Protein AF-A0AAE0WH83-F1 (afdb_monomer)

Radius of gyration: 67.47 Å; Cα contacts (8 Å, |Δi|>4): 87; chains: 1; bounding box: 165×89×142 Å

Mean predicted aligned error: 20.4 Å

Solvent-accessible surface area (backbone atoms only — not comparable to full-atom values): 19013 Å² total; per-residue (Å²): 137,86,89,82,81,85,79,82,77,78,87,77,91,72,91,69,83,78,76,77,73,79,80,70,79,72,78,83,58,81,78,72,79,50,82,60,79,88,73,58,68,68,61,38,68,76,33,58,72,55,37,53,48,52,48,42,43,65,67,67,40,26,44,72,82,67,47,70,48,82,90,43,76,62,56,53,51,52,47,51,52,51,49,50,45,51,50,52,31,54,52,42,48,50,44,54,77,68,45,88,85,58,58,70,76,55,35,54,50,41,52,51,53,30,36,55,66,68,63,74,55,56,81,79,53,46,70,64,49,48,64,60,55,67,55,42,75,82,49,43,64,59,55,47,51,53,50,52,52,51,49,52,51,53,47,52,55,49,27,45,69,75,33,91,82,62,54,64,78,86,54,45,66,58,51,52,52,47,52,50,51,49,52,53,50,52,52,52,50,54,50,52,54,50,50,54,50,52,54,53,51,49,53,50,51,51,51,50,51,51,53,52,51,52,51,51,52,48,48,45,36,54,72,75,25,67,57,42,52,48,54,50,52,52,51,52,49,52,51,52,49,53,52,51,50,51,52,51,50,52,49,49,50,52,51,49,48,55,69,66,58,33,73,65,52,54,48,50,52,51,49,52,50,47,51,52,49,50,53,50,53,48,52,51,47,52,49,50,53,51,50,48,50,50,46,49,59,68,62,44,62,58,58,69,49,48,52,48,52,51,52,51,53,54,51,50,50,52,49,52,53,53,50,52,52,55,60,68,72,69,118

pLDDT: mean 76.88, std 16.79, range [31.25, 98.25]

Structure (mmCIF, N/CA/C/O backbone):
data_AF-A0AAE0WH83-F1
#
_entry.id   AF-A0AAE0WH83-F1
#
loop_
_atom_site.group_PDB
_atom_site.id
_atom_site.type_symbol
_atom_site.label_atom_id
_atom_site.label_alt_id
_atom_site.label_comp_id
_atom_site.label_asym_id
_atom_site.label_entity_id
_atom_site.label_seq_id
_atom_site.pdbx_PDB_ins_code
_atom_site.Cartn_x
_atom_site.Cartn_y
_atom_site.Cartn_z
_atom_site.occupancy
_atom_site.B_iso_or_equiv
_atom_site.auth_seq_id
_atom_site.auth_comp_id
_atom_site.auth_asym_id
_atom_site.auth_atom_id
_atom_site.pdbx_PDB_model_num
ATOM 1 N N . MET A 1 1 ? -27.656 -43.137 34.457 1.00 43.12 1 MET A N 1
ATOM 2 C CA . MET A 1 1 ? -26.860 -44.285 33.958 1.00 43.12 1 MET A CA 1
ATOM 3 C C . MET A 1 1 ? -27.017 -44.262 32.443 1.00 43.12 1 MET A C 1
ATOM 5 O O . MET A 1 1 ? -28.170 -44.238 32.040 1.00 43.12 1 MET A O 1
ATOM 9 N N . PRO A 1 2 ? -25.955 -44.125 31.626 1.00 40.28 2 PRO A N 1
ATOM 10 C CA . PRO A 1 2 ? -24.634 -44.730 31.778 1.00 40.28 2 PRO A CA 1
ATOM 11 C C . PRO A 1 2 ? -23.486 -43.730 31.990 1.00 40.28 2 PRO A C 1
ATOM 13 O O . PRO A 1 2 ? -23.611 -42.527 31.783 1.00 40.28 2 PRO A O 1
ATOM 16 N N . LYS A 1 3 ? -22.379 -44.286 32.482 1.00 43.88 3 LYS A N 1
ATOM 17 C CA . LYS A 1 3 ? -21.112 -43.642 32.826 1.00 43.88 3 LYS A CA 1
ATOM 18 C C . LYS A 1 3 ? -20.230 -43.588 31.575 1.00 43.88 3 LYS A C 1
ATOM 20 O O . LYS A 1 3 ? -20.040 -44.627 30.953 1.00 43.88 3 LYS A O 1
ATOM 25 N N . PHE A 1 4 ? -19.639 -42.435 31.269 1.00 34.09 4 PHE A N 1
ATOM 26 C CA . PHE A 1 4 ? -18.439 -42.373 30.436 1.00 34.09 4 PHE A CA 1
ATOM 27 C C . PHE A 1 4 ? -17.333 -41.635 31.184 1.00 34.09 4 PHE A C 1
ATOM 29 O O . PHE A 1 4 ? -17.503 -40.543 31.724 1.00 34.09 4 PHE A O 1
ATOM 36 N N . THR A 1 5 ? -16.228 -42.350 31.299 1.00 37.19 5 THR A N 1
ATOM 37 C CA . THR A 1 5 ? -15.067 -42.137 32.147 1.00 37.19 5 THR A CA 1
ATOM 38 C C . THR A 1 5 ? -14.158 -41.047 31.585 1.00 37.19 5 THR A C 1
ATOM 40 O O . THR A 1 5 ? -13.737 -41.105 30.431 1.00 37.19 5 THR A O 1
ATOM 43 N N . ARG A 1 6 ? -13.796 -40.074 32.433 1.00 37.41 6 ARG A N 1
ATOM 44 C CA . ARG A 1 6 ? -12.647 -39.184 32.213 1.00 37.41 6 ARG A CA 1
ATOM 45 C C . ARG A 1 6 ? -11.377 -40.033 32.183 1.00 37.41 6 ARG A C 1
ATOM 47 O O . ARG A 1 6 ? -11.030 -40.643 33.193 1.00 37.41 6 ARG A O 1
ATOM 54 N N . LYS A 1 7 ? -10.673 -40.054 31.052 1.00 40.53 7 LYS A N 1
ATOM 55 C CA . LYS A 1 7 ? -9.273 -40.481 31.024 1.00 40.53 7 LYS A CA 1
ATOM 56 C C . LYS A 1 7 ? -8.410 -39.334 31.540 1.00 40.53 7 LYS A C 1
ATOM 58 O O . LYS A 1 7 ? -8.287 -38.301 30.892 1.00 40.53 7 LYS A O 1
ATOM 63 N N . ASN A 1 8 ? -7.844 -39.557 32.720 1.00 38.19 8 ASN A N 1
ATOM 64 C CA . ASN A 1 8 ? -6.636 -38.900 33.188 1.00 38.19 8 ASN A CA 1
ATOM 65 C C . ASN A 1 8 ? -5.481 -39.291 32.260 1.00 38.19 8 ASN A C 1
ATOM 67 O O . ASN A 1 8 ? -5.222 -40.483 32.094 1.00 38.19 8 ASN A O 1
ATOM 71 N N . TYR A 1 9 ? -4.759 -38.308 31.734 1.00 35.62 9 TYR A N 1
ATOM 72 C CA . TYR A 1 9 ? -3.344 -38.475 31.428 1.00 35.62 9 TYR A CA 1
ATOM 73 C C . TYR A 1 9 ? -2.578 -37.472 32.278 1.00 35.62 9 TYR A C 1
ATOM 75 O O . TYR A 1 9 ? -2.817 -36.267 32.223 1.00 35.62 9 TYR A O 1
ATOM 83 N N . LEU A 1 10 ? -1.750 -38.043 33.150 1.00 37.47 10 LEU A N 1
ATOM 84 C CA . LEU A 1 10 ? -0.817 -37.358 34.020 1.00 37.47 10 LEU A CA 1
ATOM 85 C C . LEU A 1 10 ? 0.175 -36.526 33.201 1.00 37.47 10 LEU A C 1
ATOM 87 O O . LEU A 1 10 ? 0.712 -36.989 32.198 1.00 37.47 10 LEU A O 1
ATOM 91 N N . THR A 1 11 ? 0.413 -35.320 33.708 1.00 41.50 11 THR A N 1
ATOM 92 C CA . THR A 1 11 ? 1.737 -34.755 33.996 1.00 41.50 11 THR A CA 1
ATOM 93 C C . THR A 1 11 ? 2.937 -35.545 33.473 1.00 41.50 11 THR A C 1
ATOM 95 O O . THR A 1 11 ? 3.349 -36.546 34.056 1.00 41.50 11 THR A O 1
ATOM 98 N N . GLN A 1 12 ? 3.583 -34.986 32.454 1.00 34.69 12 GLN A N 1
ATOM 99 C CA . GLN A 1 12 ? 5.008 -35.168 32.230 1.00 34.69 12 GLN A CA 1
ATOM 100 C C . GLN A 1 12 ? 5.621 -33.769 32.137 1.00 34.69 12 GLN A C 1
ATOM 102 O O . GLN A 1 12 ? 5.527 -33.099 31.112 1.00 34.69 12 GLN A O 1
ATOM 107 N N . SER A 1 13 ? 6.162 -33.303 33.266 1.00 40.22 13 SER A N 1
ATOM 108 C CA . SER A 1 13 ? 7.068 -32.160 33.309 1.00 40.22 13 SER A CA 1
ATOM 109 C C . SER A 1 13 ? 8.277 -32.503 32.451 1.00 40.22 13 SER A C 1
ATOM 111 O O . SER A 1 13 ? 9.057 -33.387 32.800 1.00 40.22 13 SER A O 1
ATOM 113 N N . ILE A 1 14 ? 8.395 -31.833 31.312 1.00 37.50 14 ILE A N 1
ATOM 114 C CA . ILE A 1 14 ? 9.641 -31.738 30.568 1.00 37.50 14 ILE A CA 1
ATOM 115 C C . ILE A 1 14 ? 10.080 -30.295 30.749 1.00 37.50 14 ILE A C 1
ATOM 117 O O . ILE A 1 14 ? 9.473 -29.378 30.197 1.00 37.50 14 ILE A O 1
ATOM 121 N N . ASP A 1 15 ? 11.105 -30.123 31.581 1.00 41.47 15 ASP A N 1
ATOM 122 C CA . ASP A 1 15 ? 11.924 -28.923 31.631 1.00 41.47 15 ASP A CA 1
ATOM 123 C C . ASP A 1 15 ? 12.512 -28.690 30.236 1.00 41.47 15 ASP A C 1
ATOM 125 O O . ASP A 1 15 ? 13.530 -29.265 29.852 1.00 41.47 15 ASP A O 1
ATOM 129 N N . LEU A 1 16 ? 11.838 -27.858 29.451 1.00 34.25 16 LEU A N 1
ATOM 130 C CA . LEU A 1 16 ? 12.435 -27.166 28.325 1.00 34.25 16 LEU A CA 1
ATOM 131 C C . LEU A 1 16 ? 12.646 -25.737 28.795 1.00 34.25 16 LEU A C 1
ATOM 133 O O . LEU A 1 16 ? 11.729 -24.920 28.803 1.00 34.25 16 LEU A O 1
ATOM 137 N N . HIS A 1 17 ? 13.878 -25.463 29.221 1.00 33.53 17 HIS A N 1
ATOM 138 C CA . HIS A 1 17 ? 14.427 -24.121 29.162 1.00 33.53 17 HIS A CA 1
ATOM 139 C C . HIS A 1 17 ? 14.233 -23.616 27.732 1.00 33.53 17 HIS A C 1
ATOM 141 O O . HIS A 1 17 ? 14.978 -23.964 26.817 1.00 33.53 17 HIS A O 1
ATOM 147 N N . GLU A 1 18 ? 13.179 -22.831 27.555 1.00 35.41 18 GLU A N 1
ATOM 148 C CA . GLU A 1 18 ? 12.907 -22.060 26.361 1.00 35.41 18 GLU A CA 1
ATOM 149 C C . GLU A 1 18 ? 13.989 -20.979 26.289 1.00 35.41 18 GLU A C 1
ATOM 151 O O . GLU A 1 18 ? 13.871 -19.883 26.833 1.00 35.41 18 GLU A O 1
ATOM 156 N N . GLN A 1 19 ? 15.115 -21.339 25.670 1.00 32.00 19 GLN A N 1
ATOM 157 C CA . GLN A 1 19 ? 16.004 -20.379 25.039 1.00 32.00 19 GLN A CA 1
ATOM 158 C C . GLN A 1 19 ? 15.193 -19.690 23.942 1.00 32.00 19 GLN A C 1
ATOM 160 O O . GLN A 1 19 ? 15.224 -20.081 22.776 1.00 32.00 19 GLN A O 1
ATOM 165 N N . THR A 1 20 ? 14.462 -18.646 24.316 1.00 33.38 20 THR A N 1
ATOM 166 C CA . THR A 1 20 ? 14.056 -17.595 23.394 1.00 33.38 20 THR A CA 1
ATOM 167 C C . THR A 1 20 ? 15.334 -16.887 22.955 1.00 33.38 20 THR A C 1
ATOM 169 O O . THR A 1 20 ? 15.749 -15.883 23.528 1.00 33.38 20 THR A O 1
ATOM 172 N N . SER A 1 21 ? 16.019 -17.474 21.972 1.00 33.25 21 SER A N 1
ATOM 173 C CA . SER A 1 21 ? 16.986 -16.752 21.161 1.00 33.25 21 SER A CA 1
ATOM 174 C C . SER A 1 21 ? 16.196 -15.664 20.451 1.00 33.25 21 SER A C 1
ATOM 176 O O . SER A 1 21 ? 15.464 -15.912 19.494 1.00 33.25 21 SER A O 1
ATOM 178 N N . GLU A 1 22 ? 16.285 -14.460 21.004 1.00 31.25 22 GLU A N 1
ATOM 179 C CA . GLU A 1 22 ? 15.917 -13.223 20.345 1.00 31.25 22 GLU A CA 1
ATOM 180 C C . GLU A 1 22 ? 16.702 -13.147 19.031 1.00 31.25 22 GLU A C 1
ATOM 182 O O . GLU A 1 22 ? 17.814 -12.625 18.963 1.00 31.25 22 GLU A O 1
ATOM 187 N N . HIS A 1 23 ? 16.123 -13.670 17.952 1.00 37.91 23 HIS A N 1
ATOM 188 C CA . HIS A 1 23 ? 16.476 -13.252 16.605 1.00 37.91 23 HIS A CA 1
ATOM 189 C C . HIS A 1 23 ? 15.927 -11.840 16.420 1.00 37.91 23 HIS A C 1
ATOM 191 O O . HIS 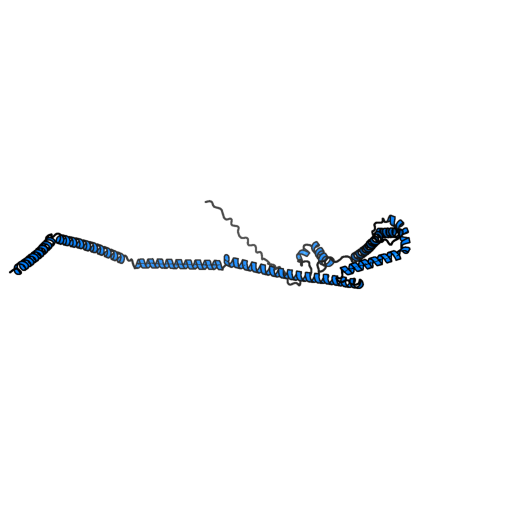A 1 23 ? 14.910 -11.596 15.773 1.00 37.91 23 HIS A O 1
ATOM 197 N N . HIS A 1 24 ? 16.612 -10.901 17.066 1.00 31.84 24 HIS A N 1
ATOM 198 C CA . HIS A 1 24 ? 16.491 -9.485 16.820 1.00 31.84 24 HIS A CA 1
ATOM 199 C C . HIS A 1 24 ? 16.941 -9.288 15.369 1.00 31.84 24 HIS A C 1
ATOM 201 O O . HIS A 1 24 ? 18.134 -9.268 15.063 1.00 31.84 24 HIS A O 1
ATOM 207 N N . CYS A 1 25 ? 15.981 -9.243 14.443 1.00 39.47 25 CYS A N 1
ATOM 208 C CA . CYS A 1 25 ? 16.223 -8.742 13.099 1.00 39.47 25 CYS A CA 1
ATOM 209 C C . CYS A 1 25 ? 16.650 -7.282 13.257 1.00 39.47 25 CYS A C 1
ATOM 211 O O . CYS A 1 25 ? 15.821 -6.387 13.394 1.00 39.47 25 CYS A O 1
ATOM 213 N N . ASP A 1 26 ? 17.959 -7.074 13.344 1.00 35.19 26 ASP A N 1
ATOM 214 C CA . ASP A 1 26 ? 18.595 -5.772 13.420 1.00 35.19 26 ASP A CA 1
ATOM 215 C C . ASP A 1 26 ? 18.446 -5.078 12.059 1.00 35.19 26 ASP A C 1
ATOM 217 O O . ASP A 1 26 ? 19.302 -5.170 11.177 1.00 35.19 26 ASP A O 1
ATOM 221 N N . TRP A 1 27 ? 17.307 -4.408 11.874 1.00 42.28 27 TRP A N 1
ATOM 222 C CA . TRP A 1 27 ? 17.020 -3.544 10.726 1.00 42.28 27 TRP A CA 1
ATOM 223 C C . TRP A 1 27 ? 17.860 -2.251 10.739 1.00 42.28 27 TRP A C 1
ATOM 225 O O . TRP A 1 27 ? 17.729 -1.429 9.837 1.00 42.28 27 TRP A O 1
ATOM 235 N N . SER A 1 28 ? 18.759 -2.066 11.716 1.00 34.62 28 SER A N 1
ATOM 236 C CA . SER A 1 28 ? 19.577 -0.853 11.877 1.00 34.62 28 SER A CA 1
ATOM 237 C C . SER A 1 28 ? 20.822 -0.820 10.988 1.00 34.62 28 SER A C 1
ATOM 239 O O . SER A 1 28 ? 21.624 0.115 11.072 1.00 34.62 28 SER A O 1
ATOM 241 N N . ARG A 1 29 ? 21.038 -1.826 10.132 1.00 37.75 29 ARG A N 1
ATOM 242 C CA . ARG A 1 29 ? 22.164 -1.802 9.194 1.00 37.75 29 ARG A CA 1
ATOM 243 C C . ARG A 1 29 ? 21.824 -0.903 8.006 1.00 37.75 29 ARG A C 1
ATOM 245 O O . ARG A 1 29 ? 20.770 -1.091 7.403 1.00 37.75 29 ARG A O 1
ATOM 252 N N . PRO A 1 30 ? 22.719 0.027 7.614 1.00 35.84 30 PRO A N 1
ATOM 253 C CA . PRO A 1 30 ? 22.507 0.842 6.428 1.00 35.84 30 PRO A CA 1
ATOM 254 C C . PRO A 1 30 ? 22.287 -0.097 5.245 1.00 35.84 30 PRO A C 1
ATOM 256 O O . PRO A 1 30 ? 23.154 -0.922 4.937 1.00 35.84 30 PRO A O 1
ATOM 259 N N . ILE A 1 31 ? 21.109 0.003 4.627 1.00 42.81 31 ILE A N 1
ATOM 260 C CA . ILE A 1 31 ? 20.741 -0.747 3.432 1.00 42.81 31 ILE A CA 1
ATOM 261 C C . ILE A 1 31 ? 21.815 -0.424 2.394 1.00 42.81 31 ILE A C 1
ATOM 263 O O . ILE A 1 31 ? 21.838 0.654 1.801 1.00 42.81 31 ILE A O 1
ATOM 267 N N . LYS A 1 32 ? 22.778 -1.333 2.208 1.00 50.12 32 LYS A N 1
ATOM 268 C CA . LYS A 1 32 ? 23.678 -1.271 1.060 1.00 50.12 32 LYS A CA 1
ATOM 269 C C . LYS A 1 32 ? 22.758 -1.381 -0.143 1.00 50.12 32 LYS A C 1
ATOM 271 O O . LYS A 1 32 ? 22.197 -2.451 -0.342 1.00 50.12 32 LYS A O 1
ATOM 276 N N . ASN A 1 33 ? 22.579 -0.280 -0.874 1.00 47.47 33 ASN A N 1
ATOM 277 C CA . ASN A 1 33 ? 21.739 -0.158 -2.069 1.00 47.47 33 ASN A CA 1
ATOM 278 C C . ASN A 1 33 ? 22.009 -1.298 -3.062 1.00 47.47 33 ASN A C 1
ATOM 280 O O . ASN A 1 33 ? 22.810 -1.182 -3.988 1.00 47.47 33 ASN A O 1
ATOM 284 N N . THR A 1 34 ? 21.341 -2.418 -2.840 1.00 52.34 34 THR A N 1
ATOM 285 C CA . THR A 1 34 ? 21.328 -3.598 -3.682 1.00 52.34 34 THR A CA 1
ATOM 286 C C . THR A 1 34 ? 19.858 -3.921 -3.857 1.00 52.34 34 THR A C 1
ATOM 288 O O . THR A 1 34 ? 19.124 -4.074 -2.890 1.00 52.34 34 THR A O 1
ATOM 291 N N . MET A 1 35 ? 19.410 -3.941 -5.111 1.00 64.44 35 MET A N 1
ATOM 292 C CA . MET A 1 35 ? 18.007 -4.160 -5.491 1.00 64.44 35 MET A CA 1
ATOM 293 C C . MET A 1 35 ? 17.483 -5.552 -5.105 1.00 64.44 35 MET A C 1
ATOM 295 O O . MET A 1 35 ? 16.298 -5.833 -5.260 1.00 64.44 35 MET A O 1
ATOM 299 N N . LEU A 1 36 ? 18.370 -6.432 -4.639 1.00 67.06 36 LEU A N 1
ATOM 300 C CA . LEU A 1 36 ? 18.022 -7.729 -4.094 1.00 67.06 36 LEU A CA 1
ATOM 301 C C . LEU A 1 36 ? 17.918 -7.598 -2.570 1.00 67.06 36 LEU A C 1
ATOM 303 O O . LEU A 1 36 ? 18.854 -7.081 -1.954 1.00 67.06 36 LEU A O 1
ATOM 307 N N . PRO A 1 37 ? 16.806 -8.047 -1.964 1.00 71.38 37 PRO A N 1
ATOM 308 C CA . PRO A 1 37 ? 16.638 -7.979 -0.522 1.00 71.38 37 PRO A CA 1
ATOM 309 C C . PRO A 1 37 ? 17.783 -8.735 0.164 1.00 71.38 37 PRO A C 1
ATOM 311 O O . PRO A 1 37 ? 18.166 -9.808 -0.314 1.00 71.38 37 PRO A O 1
ATOM 314 N N . PRO A 1 38 ? 18.340 -8.204 1.265 1.00 72.50 38 PRO A N 1
ATOM 315 C CA . PRO A 1 38 ? 19.441 -8.847 1.964 1.00 72.50 38 PRO A CA 1
ATOM 316 C C . PRO A 1 38 ? 19.003 -10.233 2.447 1.00 72.50 38 PRO A C 1
ATOM 318 O O . PRO A 1 38 ? 18.146 -10.363 3.319 1.00 72.50 38 PRO A O 1
ATOM 321 N N . VAL A 1 39 ? 19.582 -11.278 1.855 1.00 77.38 39 VAL A N 1
ATOM 322 C CA . VAL A 1 39 ? 19.317 -12.662 2.255 1.00 77.38 39 VAL A CA 1
ATOM 323 C C . VAL A 1 39 ? 20.133 -12.977 3.518 1.00 77.38 39 VAL A C 1
ATOM 325 O O . VAL A 1 39 ? 21.343 -12.730 3.520 1.00 77.38 39 VAL A O 1
ATOM 328 N N . PRO A 1 40 ? 19.515 -13.533 4.578 1.00 79.31 40 PRO A N 1
ATOM 329 C CA . PRO A 1 40 ? 20.221 -13.985 5.774 1.00 79.31 40 PRO A CA 1
ATOM 330 C C . PRO A 1 40 ? 21.365 -14.949 5.441 1.00 79.31 40 PRO A C 1
ATOM 332 O O . PRO A 1 40 ? 21.209 -15.851 4.611 1.00 79.31 40 PRO A O 1
ATOM 335 N N . SER A 1 41 ? 22.505 -14.792 6.120 1.00 74.12 41 SER A N 1
ATOM 336 C CA . SER A 1 41 ? 23.697 -15.632 5.927 1.00 74.12 41 SER A CA 1
ATOM 337 C C . SER A 1 41 ? 23.410 -17.121 6.107 1.00 74.12 41 SER A C 1
ATOM 339 O O . SER A 1 41 ? 24.016 -17.941 5.425 1.00 74.12 41 SER A O 1
ATOM 341 N N . ASP A 1 42 ? 22.438 -17.459 6.950 1.00 79.38 42 ASP A N 1
ATOM 342 C CA . ASP A 1 42 ? 22.061 -18.836 7.268 1.00 79.38 42 ASP A CA 1
ATOM 343 C C . ASP A 1 42 ? 21.435 -19.544 6.055 1.00 79.38 42 ASP A C 1
ATOM 345 O O . ASP A 1 42 ? 21.689 -20.715 5.798 1.00 79.38 42 ASP A O 1
ATOM 349 N N . ILE A 1 43 ? 20.684 -18.819 5.220 1.00 75.12 43 ILE A N 1
ATOM 350 C CA . ILE A 1 43 ? 20.089 -19.374 3.993 1.00 75.12 43 ILE A CA 1
ATOM 351 C C . ILE A 1 43 ? 21.158 -19.554 2.904 1.00 75.12 43 ILE A C 1
ATOM 353 O O . ILE A 1 43 ? 21.101 -20.497 2.111 1.00 75.12 43 ILE A O 1
ATOM 357 N N . LEU A 1 44 ? 22.165 -18.675 2.881 1.00 78.06 44 LEU A N 1
ATOM 358 C CA . LEU A 1 44 ? 23.284 -18.747 1.939 1.00 78.06 44 LEU A CA 1
ATOM 359 C C . LEU A 1 44 ? 24.246 -19.902 2.268 1.00 78.06 44 LEU A C 1
ATOM 361 O O . LEU A 1 44 ? 24.827 -20.477 1.347 1.00 78.06 44 LEU A O 1
ATOM 365 N N . THR A 1 45 ? 24.391 -20.271 3.545 1.00 78.56 45 THR A N 1
ATOM 366 C CA . THR A 1 45 ? 25.183 -21.437 3.974 1.00 78.56 45 THR A CA 1
ATOM 367 C C . THR A 1 45 ? 24.433 -22.753 3.767 1.00 78.56 45 THR A C 1
ATOM 369 O O . THR A 1 45 ? 25.044 -23.733 3.343 1.00 78.56 45 THR A O 1
ATOM 372 N N . LEU A 1 46 ? 23.111 -22.770 3.972 1.00 87.44 46 LEU A N 1
ATOM 373 C CA . LEU A 1 46 ? 22.252 -23.926 3.684 1.00 87.44 46 LEU A CA 1
ATOM 374 C C . LEU A 1 46 ? 22.168 -24.263 2.186 1.00 87.44 46 LEU A C 1
ATOM 376 O O . LEU A 1 46 ? 21.938 -25.420 1.833 1.00 87.44 46 LEU A O 1
ATOM 380 N N . ASN A 1 47 ? 22.350 -23.282 1.295 1.00 85.38 47 ASN A N 1
ATOM 381 C CA . ASN A 1 47 ? 22.207 -23.474 -0.148 1.00 85.38 47 ASN A CA 1
ATOM 382 C C . ASN A 1 47 ? 23.372 -22.840 -0.945 1.00 85.38 47 ASN A C 1
ATOM 384 O O . ASN A 1 47 ? 23.250 -21.738 -1.491 1.00 85.38 47 ASN A O 1
ATOM 388 N N . PRO A 1 48 ? 24.51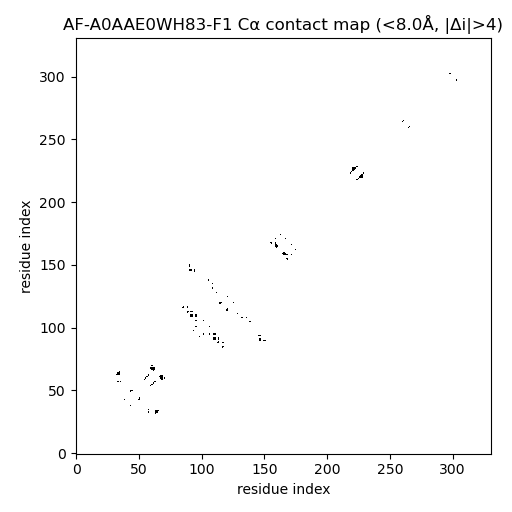5 -23.543 -1.088 1.00 86.06 48 PRO A N 1
ATOM 389 C CA . PRO A 1 48 ? 25.730 -22.970 -1.676 1.00 86.06 48 PRO A CA 1
ATOM 390 C C . PRO A 1 48 ? 25.572 -22.605 -3.159 1.00 86.06 48 PRO A C 1
ATOM 392 O O . PRO A 1 48 ? 26.141 -21.615 -3.615 1.00 86.06 48 PRO A O 1
ATOM 395 N N . LYS A 1 49 ? 24.747 -23.342 -3.919 1.00 85.12 49 LYS A N 1
ATOM 396 C CA . LYS A 1 49 ? 24.435 -23.008 -5.323 1.00 85.12 49 LYS A CA 1
ATOM 397 C C . LYS A 1 49 ? 23.707 -21.667 -5.444 1.00 85.12 49 LYS A C 1
ATOM 399 O O . LYS A 1 49 ? 23.987 -20.894 -6.356 1.00 85.12 49 LYS A O 1
ATOM 404 N N . PHE A 1 50 ? 22.793 -21.391 -4.515 1.00 85.81 50 PHE A N 1
ATOM 405 C CA . PHE A 1 50 ? 22.076 -20.122 -4.464 1.00 85.81 50 PHE A CA 1
ATOM 406 C C . PHE A 1 50 ? 23.004 -18.978 -4.055 1.00 85.81 50 PHE A C 1
ATOM 408 O O . PHE A 1 50 ? 22.910 -17.904 -4.631 1.00 85.81 50 PHE A O 1
ATOM 415 N N . SER A 1 51 ? 23.946 -19.217 -3.139 1.00 82.81 51 SER A N 1
ATOM 416 C CA . SER A 1 51 ? 24.959 -18.225 -2.760 1.00 82.81 51 SER A CA 1
ATOM 417 C C . SER A 1 51 ? 25.808 -17.774 -3.952 1.00 82.81 51 SER A C 1
ATOM 419 O O . SER A 1 51 ? 25.933 -16.575 -4.201 1.00 82.81 51 SER A O 1
ATOM 421 N N . VAL A 1 52 ? 26.303 -18.725 -4.755 1.00 84.75 52 VAL A N 1
ATOM 422 C CA . VAL A 1 52 ? 27.071 -18.421 -5.974 1.00 84.75 52 VAL A CA 1
ATOM 423 C C . VAL A 1 52 ? 26.226 -17.635 -6.978 1.00 84.75 52 VAL A C 1
ATOM 425 O O . VAL A 1 52 ? 26.691 -16.635 -7.517 1.00 84.75 52 VAL A O 1
ATOM 428 N N . LEU A 1 53 ? 24.968 -18.032 -7.193 1.00 83.69 53 LEU A N 1
ATOM 429 C CA . LEU A 1 53 ? 24.056 -17.324 -8.095 1.00 83.69 53 LEU A CA 1
ATOM 430 C C . LEU A 1 53 ? 23.716 -15.914 -7.591 1.00 83.69 53 LEU A C 1
ATOM 432 O O . LEU A 1 53 ? 23.705 -14.967 -8.369 1.00 83.69 53 LEU A O 1
ATOM 436 N N . TYR A 1 54 ? 23.456 -15.757 -6.294 1.00 82.44 54 TYR A N 1
ATOM 437 C CA . TYR A 1 54 ? 23.155 -14.471 -5.672 1.00 82.44 54 TYR A CA 1
ATOM 438 C C . TYR A 1 54 ? 24.354 -13.521 -5.771 1.00 82.44 54 TYR A C 1
ATOM 440 O O . TYR A 1 54 ? 24.185 -12.340 -6.079 1.00 82.44 54 TYR A O 1
ATOM 448 N N . GLN A 1 55 ? 25.574 -14.033 -5.585 1.00 83.56 55 GLN A N 1
ATOM 449 C CA . GLN A 1 55 ? 26.809 -13.277 -5.797 1.00 83.56 55 GLN A CA 1
ATOM 450 C C . GLN A 1 55 ? 27.015 -12.911 -7.273 1.00 83.56 55 GLN A C 1
ATOM 452 O O . GLN A 1 55 ? 27.282 -11.746 -7.562 1.00 83.56 55 GLN A O 1
ATOM 457 N N . ASP A 1 56 ? 26.824 -13.847 -8.207 1.00 81.56 56 ASP A N 1
ATOM 458 C CA . ASP A 1 56 ? 26.970 -13.587 -9.647 1.00 81.56 56 ASP A CA 1
ATOM 459 C C . ASP A 1 56 ? 25.943 -12.560 -10.151 1.00 81.56 56 ASP A C 1
ATOM 461 O O . ASP A 1 56 ? 26.282 -11.613 -10.865 1.00 81.56 56 ASP A O 1
ATOM 465 N N . LEU A 1 57 ? 24.692 -12.668 -9.701 1.00 78.75 57 LEU A N 1
ATOM 466 C CA . LEU A 1 57 ? 23.642 -11.708 -10.029 1.00 78.75 57 LEU A CA 1
ATOM 467 C C . LEU A 1 57 ? 23.937 -10.323 -9.450 1.00 78.75 57 LEU A C 1
ATOM 469 O O . LEU A 1 57 ? 23.831 -9.335 -10.173 1.00 78.75 57 LEU A O 1
ATOM 473 N N . SER A 1 58 ? 24.343 -10.244 -8.181 1.00 76.88 58 SER A N 1
ATOM 474 C CA . SER A 1 58 ? 24.616 -8.967 -7.508 1.00 76.88 58 SER A CA 1
ATOM 475 C C . SER A 1 58 ? 25.901 -8.276 -7.979 1.00 76.88 58 SER A C 1
ATOM 477 O O . SER A 1 58 ? 25.957 -7.047 -7.957 1.00 76.88 58 SER A O 1
ATOM 479 N N . HIS A 1 59 ? 26.921 -9.024 -8.419 1.00 74.75 59 HIS A N 1
ATOM 480 C CA . HIS A 1 59 ? 28.235 -8.465 -8.764 1.00 74.75 59 HIS A CA 1
ATOM 481 C C . HIS A 1 59 ? 28.511 -8.424 -10.270 1.00 74.75 59 HIS A C 1
ATOM 483 O O . HIS A 1 59 ? 29.036 -7.417 -10.751 1.00 74.75 59 HIS A O 1
ATOM 489 N N . ASN A 1 60 ? 28.152 -9.458 -11.033 1.00 73.56 60 ASN A N 1
ATOM 490 C CA . ASN A 1 60 ? 28.522 -9.574 -12.450 1.00 73.56 60 ASN A CA 1
ATOM 491 C C . ASN A 1 60 ? 27.380 -9.234 -13.401 1.00 73.56 60 ASN A C 1
ATOM 493 O O . ASN A 1 60 ? 27.619 -8.624 -14.441 1.00 73.56 60 ASN A O 1
ATOM 497 N N . ARG A 1 61 ? 26.143 -9.617 -13.072 1.00 72.75 61 ARG A N 1
ATOM 498 C CA . ARG A 1 61 ? 25.032 -9.522 -14.029 1.00 72.75 61 ARG A CA 1
ATOM 499 C C . ARG A 1 61 ? 24.177 -8.287 -13.859 1.00 72.75 61 ARG A C 1
ATOM 501 O O . ARG A 1 61 ? 23.710 -7.782 -14.870 1.00 72.75 61 ARG A O 1
ATOM 508 N N . LEU A 1 62 ? 23.983 -7.778 -12.647 1.00 72.88 62 LEU A N 1
ATOM 509 C CA . LEU A 1 62 ? 23.130 -6.619 -12.398 1.00 72.88 62 LEU A CA 1
ATOM 510 C C . LEU A 1 62 ? 23.964 -5.407 -11.984 1.00 72.88 62 LEU A C 1
ATOM 512 O O . LEU A 1 62 ? 24.934 -5.495 -11.233 1.00 72.88 62 LEU A O 1
ATOM 516 N N . GLN A 1 63 ? 23.598 -4.247 -12.507 1.00 67.81 63 GLN A N 1
ATOM 517 C CA . GLN A 1 63 ? 24.029 -2.963 -11.972 1.00 67.81 63 GLN A CA 1
ATOM 518 C C . GLN A 1 63 ? 23.280 -2.690 -10.654 1.00 67.81 63 GLN A C 1
ATOM 520 O O . GLN A 1 63 ? 22.254 -3.314 -10.373 1.00 67.81 63 GLN A O 1
ATOM 525 N N . GLN A 1 64 ? 23.743 -1.715 -9.860 1.00 62.84 64 GLN A N 1
ATOM 526 C CA . GLN A 1 64 ? 23.048 -1.260 -8.634 1.00 62.84 64 GLN A CA 1
ATOM 527 C C . GLN A 1 64 ? 21.586 -0.860 -8.873 1.00 62.84 64 GLN A C 1
ATOM 529 O O . GLN A 1 64 ? 20.797 -0.727 -7.946 1.00 62.84 64 GLN A O 1
ATOM 534 N N . ASP A 1 65 ? 21.236 -0.661 -10.133 1.00 56.50 65 ASP A N 1
ATOM 535 C CA . ASP A 1 65 ? 19.981 -0.140 -10.603 1.00 56.50 65 ASP A CA 1
ATOM 536 C C . ASP A 1 65 ? 19.033 -1.249 -11.136 1.00 56.50 65 ASP A C 1
ATOM 538 O O . ASP A 1 65 ? 17.912 -0.964 -11.566 1.00 56.50 65 ASP A O 1
ATOM 542 N N . GLY A 1 66 ? 19.466 -2.517 -11.084 1.00 58.03 66 GLY A N 1
ATOM 543 C CA . GLY A 1 66 ? 18.701 -3.695 -11.505 1.00 58.03 66 GLY A CA 1
ATOM 544 C C . GLY A 1 66 ? 18.711 -3.959 -13.012 1.00 58.03 66 GLY A C 1
ATOM 545 O O . GLY A 1 66 ? 18.059 -4.895 -13.468 1.00 58.03 66 GLY A O 1
ATOM 546 N N . THR A 1 67 ? 19.438 -3.163 -13.798 1.00 63.03 67 THR A N 1
ATOM 547 C CA . THR A 1 67 ? 19.639 -3.444 -15.223 1.00 63.03 67 THR A CA 1
ATOM 548 C C . THR A 1 67 ? 20.776 -4.433 -15.419 1.00 63.03 67 THR A C 1
ATOM 550 O O . THR A 1 67 ? 21.751 -4.448 -14.661 1.00 63.03 67 THR A O 1
ATOM 553 N N . SER A 1 68 ? 20.663 -5.279 -16.442 1.00 68.69 68 SER A N 1
ATOM 554 C CA . SER A 1 68 ? 21.744 -6.190 -16.795 1.00 68.69 68 SER A CA 1
ATOM 555 C C . SER A 1 68 ? 22.978 -5.390 -17.225 1.00 68.69 68 SER A C 1
ATOM 557 O O . SER A 1 68 ? 22.881 -4.497 -18.070 1.00 68.69 68 SER A O 1
ATOM 559 N N . LYS A 1 69 ? 24.150 -5.688 -16.656 1.00 67.44 69 LYS A N 1
ATOM 560 C CA . LYS A 1 69 ? 25.422 -5.146 -17.146 1.00 67.44 69 LYS A CA 1
ATOM 561 C C . LYS A 1 69 ? 25.594 -5.593 -18.605 1.00 67.44 69 LYS A C 1
ATOM 563 O O . LYS A 1 69 ? 25.472 -6.789 -18.875 1.00 67.44 69 LYS A O 1
ATOM 568 N N . PRO A 1 70 ? 25.830 -4.673 -19.560 1.00 61.84 70 PRO A N 1
ATOM 569 C CA . PRO A 1 70 ? 26.079 -5.066 -20.939 1.00 61.84 70 PRO A CA 1
ATOM 570 C C . PRO A 1 70 ? 27.406 -5.830 -20.995 1.00 61.84 70 PRO A C 1
ATOM 572 O O . PRO A 1 70 ? 28.472 -5.253 -20.801 1.00 61.84 70 PRO A O 1
ATOM 575 N N . ASP A 1 71 ? 27.327 -7.135 -21.246 1.00 60.12 71 ASP A N 1
ATOM 576 C CA . ASP A 1 71 ? 28.445 -8.080 -21.105 1.00 60.12 71 ASP A CA 1
ATOM 577 C C . ASP A 1 71 ? 29.508 -7.968 -22.215 1.00 60.12 71 ASP A C 1
ATOM 579 O O . ASP A 1 71 ? 30.463 -8.727 -22.234 1.00 60.12 71 ASP A O 1
ATOM 583 N N . ASN A 1 72 ? 29.372 -7.061 -23.193 1.00 58.88 72 ASN A N 1
ATOM 584 C CA . ASN A 1 72 ? 30.289 -7.055 -24.334 1.00 58.88 72 ASN A CA 1
ATOM 585 C C . ASN A 1 72 ? 30.347 -5.708 -25.060 1.00 58.88 72 ASN A C 1
ATOM 587 O O . ASN A 1 72 ? 29.478 -5.361 -25.865 1.00 58.88 72 ASN A O 1
ATOM 591 N N . LYS A 1 73 ? 31.447 -4.975 -24.856 1.00 61.31 73 LYS A N 1
ATOM 592 C CA . LYS A 1 73 ? 31.841 -3.861 -25.738 1.00 61.31 73 LYS A CA 1
ATOM 593 C C . LYS A 1 73 ? 31.959 -4.326 -27.199 1.00 61.31 73 LYS A C 1
ATOM 595 O O . LYS A 1 73 ? 31.687 -3.546 -28.110 1.00 61.31 73 LYS A O 1
ATOM 600 N N . ASP A 1 74 ? 32.267 -5.603 -27.413 1.00 66.50 74 ASP A N 1
ATOM 601 C CA . ASP A 1 74 ? 32.378 -6.217 -28.737 1.00 66.50 74 ASP A CA 1
ATOM 602 C C . ASP A 1 74 ? 31.018 -6.440 -29.408 1.00 66.50 74 ASP A C 1
ATOM 604 O O . ASP A 1 74 ? 30.903 -6.268 -30.618 1.00 66.50 74 ASP A O 1
ATOM 608 N N . LEU A 1 75 ? 29.950 -6.679 -28.636 1.00 69.81 75 LEU A N 1
ATOM 609 C CA . LEU A 1 75 ? 28.578 -6.726 -29.156 1.00 69.81 75 LEU A CA 1
ATOM 610 C C . LEU A 1 75 ? 28.112 -5.347 -29.613 1.00 69.81 75 LEU A C 1
ATOM 612 O O . LEU A 1 75 ? 27.441 -5.238 -30.634 1.00 69.81 75 LEU A O 1
ATOM 616 N N . HIS A 1 76 ? 28.470 -4.286 -28.886 1.00 70.75 76 HIS A N 1
ATOM 617 C CA . HIS A 1 76 ? 28.166 -2.924 -29.323 1.00 70.75 76 HIS A CA 1
ATOM 618 C C . HIS A 1 76 ? 28.894 -2.581 -30.621 1.00 70.75 76 HIS A C 1
ATOM 620 O O . HIS A 1 76 ? 28.246 -2.101 -31.546 1.00 70.75 76 HIS A O 1
ATOM 626 N N . LYS A 1 77 ? 30.191 -2.901 -30.728 1.00 78.56 77 LYS A N 1
ATOM 627 C CA . LYS A 1 77 ? 30.955 -2.729 -31.973 1.00 78.56 77 LYS A CA 1
ATOM 628 C C . LYS A 1 77 ? 30.351 -3.537 -33.125 1.00 78.56 77 LYS A C 1
ATOM 630 O O . LYS A 1 77 ? 30.063 -2.968 -34.175 1.00 78.56 77 LYS A O 1
ATOM 635 N N . ALA A 1 78 ? 30.069 -4.823 -32.914 1.00 79.00 78 ALA A N 1
ATOM 636 C CA . ALA A 1 78 ? 29.457 -5.689 -33.921 1.00 79.00 78 ALA A CA 1
ATOM 637 C C . ALA A 1 78 ? 28.075 -5.181 -34.361 1.00 79.00 78 ALA A C 1
ATOM 639 O O . ALA A 1 78 ? 27.781 -5.149 -35.552 1.00 79.00 78 ALA A O 1
ATOM 640 N N . ARG A 1 79 ? 27.249 -4.703 -33.420 1.00 79.94 79 ARG A N 1
ATOM 641 C CA . ARG A 1 79 ? 25.959 -4.067 -33.725 1.00 79.94 79 ARG A CA 1
ATOM 642 C C . ARG A 1 79 ? 26.142 -2.785 -34.522 1.00 79.94 79 ARG A C 1
ATOM 644 O O . ARG A 1 79 ? 25.446 -2.606 -35.511 1.00 79.94 79 ARG A O 1
ATOM 651 N N . THR A 1 80 ? 27.070 -1.906 -34.139 1.00 82.25 80 THR A N 1
ATOM 652 C CA . THR A 1 80 ? 27.318 -0.670 -34.898 1.00 82.25 80 THR A CA 1
ATOM 653 C C . THR A 1 80 ? 27.797 -0.960 -36.314 1.00 82.25 80 THR A C 1
ATOM 655 O O . THR A 1 80 ? 27.331 -0.312 -37.242 1.00 82.25 80 THR A O 1
ATOM 658 N N . GLU A 1 81 ? 28.655 -1.963 -36.504 1.00 80.94 81 GLU A N 1
ATOM 659 C CA . GLU A 1 81 ? 29.106 -2.378 -37.833 1.00 80.94 81 GLU A CA 1
ATOM 660 C C . GLU A 1 81 ? 27.970 -2.999 -38.655 1.00 80.94 81 GLU A C 1
ATOM 662 O O . GLU A 1 81 ? 27.803 -2.656 -39.824 1.00 80.94 81 GLU A O 1
ATOM 667 N N . ALA A 1 82 ? 27.123 -3.831 -38.044 1.00 83.12 82 ALA A N 1
ATOM 668 C CA . ALA A 1 82 ? 25.933 -4.369 -38.700 1.00 83.12 82 ALA A CA 1
ATOM 669 C C . ALA A 1 82 ? 24.961 -3.253 -39.120 1.00 83.12 82 ALA A C 1
ATOM 671 O O . ALA A 1 82 ? 24.502 -3.236 -40.259 1.00 83.12 82 ALA A O 1
ATOM 672 N N . TYR A 1 83 ? 24.703 -2.274 -38.246 1.00 83.25 83 TYR A N 1
ATOM 673 C CA . TYR A 1 83 ? 23.845 -1.134 -38.569 1.00 83.25 83 TYR A CA 1
ATOM 674 C C . TYR A 1 83 ? 24.436 -0.243 -39.662 1.00 83.25 83 TYR A C 1
ATOM 676 O O . TYR A 1 83 ? 23.685 0.220 -40.517 1.00 83.25 83 TYR A O 1
ATOM 684 N N . LYS A 1 84 ? 25.756 -0.016 -39.677 1.00 82.94 84 LYS A N 1
ATOM 685 C CA . LYS A 1 84 ? 26.423 0.727 -40.759 1.00 82.94 84 LYS A CA 1
ATOM 686 C C . LYS A 1 84 ? 26.223 0.032 -42.104 1.00 82.94 84 LYS A C 1
ATOM 688 O O . LYS A 1 84 ? 25.758 0.674 -43.042 1.00 82.94 84 LYS A O 1
ATOM 693 N N . ARG A 1 85 ? 26.510 -1.273 -42.180 1.00 81.56 85 ARG A N 1
ATOM 694 C CA . ARG A 1 85 ? 26.331 -2.072 -43.408 1.00 81.56 85 ARG A CA 1
ATOM 695 C C . ARG A 1 85 ? 24.886 -2.051 -43.881 1.00 81.56 85 ARG A C 1
ATOM 697 O O . ARG A 1 85 ? 24.624 -1.764 -45.041 1.00 81.56 85 ARG A O 1
ATOM 704 N N . GLU A 1 86 ? 23.953 -2.267 -42.964 1.00 84.06 86 GLU A N 1
ATOM 705 C CA . GLU A 1 86 ? 22.522 -2.278 -43.255 1.00 84.06 86 GLU A CA 1
ATOM 706 C C . GLU A 1 86 ? 22.001 -0.907 -43.717 1.00 84.06 86 GLU A C 1
ATOM 708 O O . GLU A 1 86 ? 21.153 -0.815 -44.603 1.00 84.06 86 GLU A O 1
ATOM 713 N N . THR A 1 87 ? 22.527 0.174 -43.141 1.00 84.06 87 THR A N 1
ATOM 714 C CA . THR A 1 87 ? 22.178 1.542 -43.537 1.00 84.06 87 THR A CA 1
ATOM 715 C C . THR A 1 87 ? 22.680 1.837 -44.945 1.00 84.06 87 THR A C 1
ATOM 717 O O . THR A 1 87 ? 21.911 2.329 -45.768 1.00 84.06 87 THR A O 1
ATOM 720 N N . VAL A 1 88 ? 23.933 1.490 -45.254 1.00 83.12 88 VAL A N 1
ATOM 721 C CA . VAL A 1 88 ? 24.489 1.628 -46.608 1.00 83.12 88 VAL A CA 1
ATOM 722 C C . VAL A 1 88 ? 23.688 0.792 -47.604 1.00 83.12 88 VAL A C 1
ATOM 724 O O . VAL A 1 88 ? 23.288 1.312 -48.640 1.00 83.12 88 VAL A O 1
ATOM 727 N N . ARG A 1 89 ? 23.359 -0.457 -47.257 1.00 83.94 89 ARG A N 1
ATOM 728 C CA . ARG A 1 89 ? 22.547 -1.358 -48.083 1.00 83.94 89 ARG A CA 1
ATOM 729 C C . ARG A 1 89 ? 21.175 -0.767 -48.413 1.00 83.94 89 ARG A C 1
ATOM 731 O O . ARG A 1 89 ? 20.809 -0.723 -49.581 1.00 83.94 89 ARG A O 1
ATOM 738 N N . ARG A 1 90 ? 20.425 -0.287 -47.413 1.00 82.88 90 ARG A N 1
ATOM 739 C CA . ARG A 1 90 ? 19.098 0.319 -47.634 1.00 82.88 90 ARG A CA 1
ATOM 740 C C . ARG A 1 90 ? 19.165 1.570 -48.506 1.00 82.88 90 ARG A C 1
ATOM 742 O O . ARG A 1 90 ? 18.351 1.714 -49.407 1.00 82.88 90 ARG A O 1
ATOM 749 N N . ASN A 1 91 ? 20.140 2.445 -48.265 1.00 81.06 91 ASN A N 1
ATOM 750 C CA . ASN A 1 91 ? 20.295 3.668 -49.056 1.00 81.06 91 ASN A CA 1
ATOM 751 C C . ASN A 1 91 ? 20.703 3.349 -50.505 1.00 81.06 91 ASN A C 1
ATOM 753 O O . ASN A 1 91 ? 20.119 3.898 -51.432 1.00 81.06 91 ASN A O 1
ATOM 757 N N . LEU A 1 92 ? 21.609 2.386 -50.712 1.00 80.19 92 LEU A N 1
ATOM 758 C CA . LEU A 1 92 ? 21.953 1.878 -52.044 1.00 80.19 92 LEU A CA 1
ATOM 759 C C . LEU A 1 92 ? 20.739 1.289 -52.769 1.00 80.19 92 LEU A C 1
ATOM 761 O O . LEU A 1 92 ? 20.508 1.628 -53.923 1.00 80.19 92 LEU A O 1
ATOM 765 N N . GLN A 1 93 ? 19.935 0.460 -52.097 1.00 80.75 93 GLN A N 1
ATOM 766 C CA . GLN A 1 93 ? 18.702 -0.077 -52.679 1.00 80.75 93 GLN A CA 1
ATOM 767 C C . GLN A 1 93 ? 17.731 1.046 -53.056 1.00 80.75 93 GLN A C 1
ATOM 769 O O . GLN A 1 93 ? 17.218 1.060 -54.170 1.00 80.75 93 GLN A O 1
ATOM 774 N N . ASP A 1 94 ? 17.525 2.029 -52.180 1.00 80.06 94 ASP A N 1
ATOM 775 C CA . ASP A 1 94 ? 16.659 3.170 -52.478 1.00 80.06 94 ASP A CA 1
ATOM 776 C C . ASP A 1 94 ? 17.164 3.996 -53.676 1.00 80.06 94 ASP A C 1
ATOM 778 O O . ASP A 1 94 ? 16.349 4.429 -54.488 1.00 80.06 94 ASP A O 1
ATOM 782 N N . ILE A 1 95 ? 18.481 4.178 -53.838 1.00 77.25 95 ILE A N 1
ATOM 783 C CA . ILE A 1 95 ? 19.066 4.852 -55.013 1.00 77.25 95 ILE A CA 1
ATOM 784 C C . ILE A 1 95 ? 18.848 4.031 -56.284 1.00 77.25 95 ILE A C 1
ATOM 786 O O . ILE A 1 95 ? 18.456 4.592 -57.303 1.00 77.25 95 ILE A O 1
ATOM 790 N N . VAL A 1 96 ? 19.076 2.717 -56.230 1.00 76.50 96 VAL A N 1
ATOM 791 C CA . VAL A 1 96 ? 18.942 1.819 -57.387 1.00 76.50 96 VAL A CA 1
ATOM 792 C C . VAL A 1 96 ? 17.483 1.720 -57.850 1.00 76.50 96 VAL A C 1
ATOM 794 O O . VAL A 1 96 ? 17.230 1.724 -59.052 1.00 76.50 96 VAL A O 1
ATOM 797 N N . TYR A 1 97 ? 16.518 1.695 -56.921 1.00 74.88 97 TYR A N 1
ATOM 798 C CA . TYR A 1 97 ? 15.090 1.576 -57.244 1.00 74.88 97 TYR A CA 1
ATOM 799 C C . TYR A 1 97 ? 14.381 2.912 -57.520 1.00 74.88 97 TYR A C 1
ATOM 801 O O . TYR A 1 97 ? 13.382 2.918 -58.236 1.00 74.88 97 TYR A O 1
ATOM 809 N N . ARG A 1 98 ? 14.835 4.039 -56.947 1.00 70.25 98 ARG A N 1
ATOM 810 C CA . ARG A 1 98 ? 14.166 5.355 -57.087 1.00 70.25 98 ARG A CA 1
ATOM 811 C C . ARG A 1 98 ? 14.943 6.372 -57.925 1.00 70.25 98 ARG A C 1
ATOM 813 O O . ARG A 1 98 ? 14.392 7.417 -58.263 1.00 70.25 98 ARG A O 1
ATOM 820 N N . GLY A 1 99 ? 16.218 6.123 -58.213 1.00 64.25 99 GLY A N 1
ATOM 821 C CA . GLY A 1 99 ? 17.078 7.051 -58.938 1.00 64.25 99 GLY A CA 1
ATOM 822 C C . GLY A 1 99 ? 16.938 6.912 -60.452 1.00 64.25 99 GLY A C 1
ATOM 823 O O . GLY A 1 99 ? 17.514 6.008 -61.050 1.00 64.25 99 GLY A O 1
ATOM 824 N N . GLU A 1 100 ? 16.267 7.866 -61.102 1.00 58.47 100 GLU A N 1
ATOM 825 C CA . GLU A 1 100 ? 16.246 7.970 -62.576 1.00 58.47 100 GLU A CA 1
ATOM 826 C C . GLU A 1 100 ? 17.605 8.379 -63.186 1.00 58.47 100 GLU A C 1
ATOM 828 O O . GLU A 1 100 ? 17.768 8.378 -64.401 1.00 58.47 100 GLU A O 1
ATOM 833 N N . ALA A 1 101 ? 18.598 8.718 -62.357 1.00 59.12 101 ALA A N 1
ATOM 834 C CA . ALA A 1 101 ? 19.851 9.344 -62.781 1.00 59.12 101 ALA A CA 1
ATOM 835 C C . ALA A 1 101 ? 21.037 8.381 -62.994 1.00 59.12 101 ALA A C 1
ATOM 837 O O . ALA A 1 101 ? 22.120 8.854 -63.336 1.00 59.12 101 ALA A O 1
ATOM 838 N N . LEU A 1 102 ? 20.881 7.068 -62.774 1.00 65.88 102 LEU A N 1
ATOM 839 C CA . LEU A 1 102 ? 21.971 6.104 -62.986 1.00 65.88 102 LEU A CA 1
ATOM 840 C C . LEU A 1 102 ? 21.822 5.376 -64.335 1.00 65.88 102 LEU A C 1
ATOM 842 O O . LEU A 1 102 ? 20.737 4.871 -64.625 1.00 65.88 102 LEU A O 1
ATOM 846 N N . PRO A 1 103 ? 22.901 5.270 -65.132 1.00 74.12 103 PRO A N 1
ATOM 847 C CA . PRO A 1 103 ? 23.018 4.303 -66.222 1.00 74.12 103 PRO A CA 1
ATOM 848 C C . PRO A 1 103 ? 22.676 2.876 -65.766 1.00 74.12 103 PRO A C 1
ATOM 850 O O . PRO A 1 103 ? 22.992 2.500 -64.636 1.00 74.12 103 PRO A O 1
ATOM 853 N N . ASP A 1 104 ? 22.073 2.077 -66.651 1.00 68.81 104 ASP A N 1
ATOM 854 C CA . ASP A 1 104 ? 21.644 0.697 -66.360 1.00 68.81 104 ASP A CA 1
ATOM 855 C C . ASP A 1 104 ? 22.778 -0.179 -65.805 1.00 68.81 104 ASP A C 1
ATOM 857 O O . ASP A 1 104 ? 22.595 -0.890 -64.821 1.00 68.81 104 ASP A O 1
ATOM 861 N N . GLU A 1 105 ? 23.990 -0.013 -66.331 1.00 67.81 105 GLU A N 1
ATOM 862 C CA . GLU A 1 105 ? 25.196 -0.725 -65.887 1.00 67.81 105 GLU A CA 1
ATOM 863 C C . GLU A 1 105 ? 25.569 -0.428 -64.417 1.00 67.81 105 GLU A C 1
ATOM 865 O O . GLU A 1 105 ? 26.106 -1.284 -63.713 1.00 67.81 105 GLU A O 1
ATOM 870 N N . LEU A 1 106 ? 25.245 0.769 -63.910 1.00 69.00 106 LEU A N 1
ATOM 871 C CA . LEU A 1 106 ? 25.481 1.152 -62.512 1.00 69.00 106 LEU A CA 1
ATOM 872 C C . LEU A 1 106 ? 24.346 0.729 -61.580 1.00 69.00 106 LEU A C 1
ATOM 874 O O . LEU A 1 106 ? 24.580 0.550 -60.381 1.00 69.00 106 LEU A O 1
ATOM 878 N N . ARG A 1 107 ? 23.132 0.539 -62.112 1.00 73.12 107 ARG A N 1
ATOM 879 C CA . ARG A 1 107 ? 22.012 -0.042 -61.358 1.00 73.12 107 ARG A CA 1
ATOM 880 C C . ARG A 1 107 ? 22.285 -1.505 -61.027 1.00 73.12 107 ARG A C 1
ATOM 882 O O . ARG A 1 107 ? 22.133 -1.890 -59.868 1.00 73.12 107 ARG A O 1
ATOM 889 N N . ASP A 1 108 ? 22.765 -2.271 -62.002 1.00 76.19 108 ASP A N 1
ATOM 890 C CA . ASP A 1 108 ? 23.093 -3.688 -61.824 1.00 76.19 108 ASP A CA 1
ATOM 891 C C . ASP A 1 108 ? 24.263 -3.875 -60.846 1.00 76.19 108 ASP A C 1
ATOM 893 O O . ASP A 1 108 ? 24.186 -4.688 -59.920 1.00 76.19 108 ASP A O 1
ATOM 897 N N . LEU A 1 109 ? 25.307 -3.044 -60.962 1.00 75.94 109 LEU A N 1
ATOM 898 C CA . LEU A 1 109 ? 26.430 -3.039 -60.021 1.00 75.94 109 LEU A CA 1
ATOM 899 C C . LEU A 1 109 ? 25.991 -2.628 -58.602 1.00 75.94 109 LEU A C 1
ATOM 901 O O . LEU A 1 109 ? 26.409 -3.240 -57.619 1.00 75.94 109 LEU A O 1
ATOM 905 N N . GLY A 1 110 ? 25.114 -1.628 -58.468 1.00 74.12 110 GLY A N 1
ATOM 906 C CA . GLY A 1 110 ? 24.557 -1.201 -57.180 1.00 74.12 110 GLY A CA 1
ATOM 907 C C . GLY A 1 110 ? 23.691 -2.272 -56.507 1.00 74.12 110 GLY A C 1
ATOM 908 O O . GLY A 1 110 ? 23.776 -2.456 -55.288 1.00 74.12 110 GLY A O 1
ATOM 909 N N . LEU A 1 111 ? 22.904 -3.017 -57.289 1.00 76.94 111 LEU A N 1
ATOM 910 C CA . LEU A 1 111 ? 22.108 -4.149 -56.812 1.00 76.94 111 LEU A CA 1
ATOM 911 C C . LEU A 1 111 ? 23.010 -5.295 -56.329 1.00 76.94 111 LEU A C 1
ATOM 913 O O . LEU A 1 111 ? 22.777 -5.853 -55.256 1.00 76.94 111 LEU A O 1
ATOM 917 N N . LEU A 1 112 ? 24.082 -5.583 -57.071 1.00 78.56 112 LEU A N 1
ATOM 918 C CA . LEU A 1 112 ? 25.079 -6.591 -56.711 1.00 78.56 112 LEU A CA 1
ATOM 919 C C . LEU A 1 112 ? 25.833 -6.225 -55.419 1.00 78.56 112 LEU A C 1
ATOM 921 O O . LEU A 1 112 ? 26.032 -7.068 -54.542 1.00 78.56 112 LEU A O 1
ATOM 925 N N . ILE A 1 113 ? 26.192 -4.950 -55.237 1.00 76.06 113 ILE A N 1
ATOM 926 C CA . ILE A 1 113 ? 26.808 -4.450 -53.995 1.00 76.06 113 ILE A CA 1
ATOM 927 C C . ILE A 1 113 ? 25.823 -4.544 -52.817 1.00 76.06 113 ILE A C 1
ATOM 929 O O . ILE A 1 113 ? 26.200 -4.934 -51.712 1.00 76.06 113 ILE A O 1
ATOM 933 N N . ALA A 1 114 ? 24.545 -4.227 -53.026 1.00 78.31 114 ALA A N 1
ATOM 934 C CA . ALA A 1 114 ? 23.534 -4.368 -51.981 1.00 78.31 114 ALA A CA 1
ATOM 935 C C . ALA A 1 114 ? 23.307 -5.840 -51.578 1.00 78.31 114 ALA A C 1
ATOM 937 O O . ALA A 1 114 ? 23.163 -6.124 -50.387 1.00 78.31 114 ALA A O 1
ATOM 938 N N . ALA A 1 115 ? 23.323 -6.764 -52.543 1.00 78.06 115 ALA A N 1
ATOM 939 C CA . ALA A 1 115 ? 23.193 -8.204 -52.311 1.00 78.06 115 ALA A CA 1
ATOM 940 C C . ALA A 1 115 ? 24.416 -8.791 -51.578 1.00 78.06 115 ALA A C 1
ATOM 942 O O . ALA A 1 115 ? 24.266 -9.561 -50.627 1.00 78.06 115 ALA A O 1
ATOM 943 N N . THR A 1 116 ? 25.634 -8.370 -51.943 1.00 78.69 116 THR A N 1
ATOM 944 C CA . THR A 1 116 ? 26.871 -8.788 -51.249 1.00 78.69 116 THR A CA 1
ATOM 945 C C . THR A 1 116 ? 26.945 -8.244 -49.820 1.00 78.69 116 THR A C 1
ATOM 947 O O . THR A 1 116 ? 27.291 -8.984 -48.901 1.00 78.69 116 THR A O 1
ATOM 950 N N . LEU A 1 117 ? 26.545 -6.988 -49.587 1.00 75.81 117 LEU A N 1
ATOM 951 C CA . LEU A 1 117 ? 26.454 -6.403 -48.241 1.00 75.81 117 LEU A CA 1
ATOM 952 C C . LEU A 1 117 ? 25.376 -7.061 -47.364 1.00 75.81 117 LEU A C 1
ATOM 954 O O . LEU A 1 117 ? 25.513 -7.065 -46.139 1.00 75.81 117 LEU A O 1
ATOM 958 N N . GLY A 1 118 ? 24.317 -7.600 -47.976 1.00 74.62 118 GLY A N 1
ATOM 959 C CA . GLY A 1 118 ? 23.263 -8.365 -47.303 1.00 74.62 118 GLY A CA 1
ATOM 960 C C . GLY A 1 118 ? 23.643 -9.814 -46.981 1.00 74.62 118 GLY A C 1
ATOM 961 O O . GLY A 1 118 ? 22.945 -10.456 -46.200 1.00 74.62 118 GLY A O 1
ATOM 962 N N . GLY A 1 119 ? 24.748 -10.322 -47.539 1.00 73.12 119 GLY A N 1
ATOM 963 C CA . GLY A 1 119 ? 25.122 -11.735 -47.430 1.00 73.12 119 GLY A CA 1
ATOM 964 C C . GLY A 1 119 ? 24.208 -12.667 -48.233 1.00 73.12 119 GLY A C 1
ATOM 965 O O . GLY A 1 119 ? 24.118 -13.848 -47.916 1.00 73.12 119 GLY A O 1
ATOM 966 N N . GLU A 1 120 ? 23.516 -12.137 -49.245 1.00 72.94 120 GLU A N 1
ATOM 967 C CA . GLU A 1 120 ? 22.599 -12.890 -50.117 1.00 72.94 120 GLU A CA 1
ATOM 968 C C . GLU A 1 120 ? 23.342 -13.638 -51.239 1.00 72.94 120 GLU A C 1
ATOM 970 O O . GLU A 1 120 ? 22.750 -14.449 -51.946 1.00 72.94 120 GLU A O 1
ATOM 975 N N . VAL A 1 121 ? 24.647 -13.390 -51.385 1.00 71.81 121 VAL A N 1
ATOM 976 C CA . VAL A 1 121 ? 25.534 -14.063 -52.342 1.00 71.81 121 VAL A CA 1
ATOM 977 C C . VAL A 1 121 ? 26.236 -15.229 -51.645 1.00 71.81 121 VAL A C 1
ATOM 979 O O . VAL A 1 121 ? 26.852 -15.049 -50.591 1.00 71.81 121 VAL A O 1
ATOM 982 N N . ALA A 1 122 ? 26.143 -16.426 -52.228 1.00 74.75 122 ALA A N 1
ATOM 983 C CA . ALA A 1 122 ? 26.824 -17.612 -51.721 1.00 74.75 122 ALA A CA 1
ATOM 984 C C . ALA A 1 122 ? 28.356 -17.432 -51.778 1.00 74.75 122 ALA A C 1
ATOM 986 O O . ALA A 1 122 ? 28.863 -16.777 -52.690 1.00 74.75 122 ALA A O 1
ATOM 987 N N . PRO A 1 123 ? 29.121 -18.015 -50.836 1.00 63.56 123 PRO A N 1
ATOM 988 C CA . PRO A 1 123 ? 30.570 -17.822 -50.772 1.00 63.56 123 PRO A CA 1
ATOM 989 C C . PRO A 1 123 ? 31.315 -18.317 -52.024 1.00 63.56 123 PRO A C 1
ATOM 991 O O . PRO A 1 123 ? 32.381 -17.792 -52.330 1.00 63.56 123 PRO A O 1
ATOM 994 N N . ASP A 1 124 ? 30.739 -19.266 -52.767 1.00 72.12 124 ASP A N 1
ATOM 995 C CA . ASP A 1 124 ? 31.306 -19.800 -54.013 1.00 72.12 124 ASP A CA 1
ATOM 996 C C . ASP A 1 124 ? 31.167 -18.809 -55.190 1.00 72.12 124 ASP A C 1
ATOM 998 O O . ASP A 1 124 ? 32.068 -18.684 -56.026 1.00 72.12 124 ASP A O 1
ATOM 1002 N N . ASP A 1 125 ? 30.088 -18.019 -55.198 1.00 71.25 125 ASP A N 1
ATOM 1003 C CA . ASP A 1 125 ? 29.785 -17.019 -56.230 1.00 71.25 125 ASP A CA 1
ATOM 1004 C C . ASP A 1 125 ? 30.552 -15.701 -56.023 1.00 71.25 125 ASP A C 1
ATOM 1006 O O . ASP A 1 125 ? 30.629 -14.868 -56.929 1.00 71.25 125 ASP A O 1
ATOM 1010 N N . LEU A 1 126 ? 31.185 -15.514 -54.856 1.00 67.62 126 LEU A N 1
ATOM 1011 C CA . LEU A 1 126 ? 32.009 -14.335 -54.565 1.00 67.62 126 LEU A CA 1
ATOM 1012 C C . LEU A 1 126 ? 33.160 -14.172 -55.563 1.00 67.62 126 LEU A C 1
ATOM 1014 O O . LEU A 1 126 ? 33.492 -13.044 -55.909 1.00 67.62 126 LEU A O 1
ATOM 1018 N N . SER A 1 127 ? 33.719 -15.276 -56.067 1.00 69.69 127 SER A N 1
ATOM 1019 C CA . SER A 1 127 ? 34.817 -15.264 -57.047 1.00 69.69 127 SER A CA 1
ATOM 1020 C C . SER A 1 127 ? 34.413 -14.689 -58.414 1.00 69.69 127 SER A C 1
ATOM 1022 O O . SER A 1 127 ? 35.223 -14.065 -59.097 1.00 69.69 127 SER A O 1
ATOM 1024 N N . ILE A 1 128 ? 33.145 -14.856 -58.801 1.00 71.19 128 ILE A N 1
ATOM 1025 C CA . ILE A 1 128 ? 32.571 -14.321 -60.045 1.00 71.19 128 ILE A CA 1
ATOM 1026 C C . ILE A 1 128 ? 32.234 -12.839 -59.856 1.00 71.19 128 ILE A C 1
ATOM 1028 O O . ILE A 1 128 ? 32.490 -12.005 -60.725 1.00 71.19 128 ILE A O 1
ATOM 1032 N N . VAL A 1 129 ? 31.706 -12.506 -58.679 1.00 71.81 129 VAL A N 1
ATOM 1033 C CA . VAL A 1 129 ? 31.326 -11.148 -58.286 1.00 71.81 129 VAL A CA 1
ATOM 1034 C C . VAL A 1 129 ? 32.552 -10.250 -58.080 1.00 71.81 129 VAL A C 1
ATOM 1036 O O . VAL A 1 129 ? 32.497 -9.065 -58.400 1.00 71.81 129 VAL A O 1
ATOM 1039 N N . GLU A 1 130 ? 33.690 -10.800 -57.652 1.00 73.69 130 GLU A N 1
ATOM 1040 C CA . GLU A 1 130 ? 34.962 -10.084 -57.484 1.00 73.69 130 GLU A CA 1
ATOM 1041 C C . GLU A 1 130 ? 35.462 -9.437 -58.792 1.00 73.69 130 GLU A C 1
ATOM 1043 O O . GLU A 1 130 ? 36.011 -8.334 -58.765 1.00 73.69 130 GLU A O 1
ATOM 1048 N N . GLY A 1 131 ? 35.188 -10.057 -59.948 1.00 72.56 131 GLY A N 1
ATOM 1049 C CA . GLY A 1 131 ? 35.523 -9.509 -61.269 1.00 72.56 131 GLY A CA 1
ATOM 1050 C C . GLY A 1 131 ? 34.720 -8.257 -61.648 1.00 72.56 131 GLY A C 1
ATOM 1051 O O . GLY A 1 131 ? 35.269 -7.324 -62.234 1.00 72.56 131 GLY A O 1
ATOM 1052 N N . GLU A 1 132 ? 33.444 -8.195 -61.264 1.00 68.81 132 GLU A N 1
ATOM 1053 C CA . GLU A 1 132 ? 32.596 -7.008 -61.453 1.00 68.81 132 GLU A CA 1
ATOM 1054 C C . GLU A 1 132 ? 32.856 -5.952 -60.363 1.00 68.81 132 GLU A C 1
ATOM 1056 O O . GLU A 1 132 ? 32.891 -4.751 -60.641 1.00 68.81 132 GLU A O 1
ATOM 1061 N N . LEU A 1 133 ? 33.177 -6.378 -59.134 1.00 69.81 133 LEU A N 1
ATOM 1062 C CA . LEU A 1 133 ? 33.647 -5.490 -58.063 1.00 69.81 133 LEU A CA 1
ATOM 1063 C C . LEU A 1 133 ? 34.998 -4.834 -58.387 1.00 69.81 133 LEU A C 1
ATOM 1065 O O . LEU A 1 133 ? 35.266 -3.739 -57.898 1.00 69.81 133 LEU A O 1
ATOM 1069 N N . ALA A 1 134 ? 35.834 -5.424 -59.244 1.00 73.88 134 ALA A N 1
ATOM 1070 C CA . ALA A 1 134 ? 37.076 -4.795 -59.697 1.00 73.88 134 ALA A CA 1
ATOM 1071 C C . ALA A 1 134 ? 36.839 -3.523 -60.540 1.00 73.88 134 ALA A C 1
ATOM 1073 O O . ALA A 1 134 ? 37.730 -2.677 -60.632 1.00 73.88 134 ALA A O 1
ATOM 1074 N N . ARG A 1 135 ? 35.639 -3.350 -61.121 1.00 71.69 135 ARG A N 1
ATOM 1075 C CA . ARG A 1 135 ? 35.223 -2.139 -61.860 1.00 71.69 135 ARG A CA 1
ATOM 1076 C C . ARG A 1 135 ? 34.638 -1.051 -60.952 1.00 71.69 135 ARG A C 1
ATOM 1078 O O . ARG A 1 135 ? 34.518 0.103 -61.359 1.00 71.69 135 ARG A O 1
ATOM 1085 N N . LEU A 1 136 ? 34.330 -1.393 -59.701 1.00 68.94 136 LEU A N 1
ATOM 1086 C CA . LEU A 1 136 ? 33.759 -0.506 -58.685 1.00 68.94 136 LEU A CA 1
ATOM 1087 C C . LEU A 1 136 ? 34.597 0.754 -58.402 1.00 68.94 136 LEU A C 1
ATOM 1089 O O . LEU A 1 136 ? 33.994 1.817 -58.243 1.00 68.94 136 LEU A O 1
ATOM 1093 N N . PRO A 1 137 ? 35.949 0.725 -58.385 1.00 76.19 137 PRO A N 1
ATOM 1094 C CA . PRO A 1 137 ? 36.748 1.929 -58.159 1.00 76.19 137 PRO A CA 1
ATOM 1095 C C . PRO A 1 137 ? 36.477 3.035 -59.186 1.00 76.19 137 PRO A C 1
ATOM 1097 O O . PRO A 1 137 ? 36.486 4.208 -58.815 1.00 76.19 137 PRO A O 1
ATOM 1100 N N . CYS A 1 138 ? 36.161 2.679 -60.437 1.00 77.12 138 CYS A N 1
ATOM 1101 C CA . CYS A 1 138 ? 35.904 3.632 -61.522 1.00 77.12 138 CYS A CA 1
ATOM 1102 C C . CYS A 1 138 ? 34.604 4.428 -61.341 1.00 77.12 138 CYS A C 1
ATOM 1104 O O . CYS A 1 138 ? 34.523 5.555 -61.813 1.00 77.12 138 CYS A O 1
ATOM 1106 N N . TYR A 1 139 ? 33.623 3.869 -60.628 1.00 70.94 139 TYR A N 1
ATOM 1107 C CA . TYR A 1 139 ? 32.314 4.490 -60.380 1.00 70.94 139 TYR A CA 1
ATOM 1108 C C . TYR A 1 139 ? 32.083 4.829 -58.901 1.00 70.94 139 TYR A C 1
ATOM 1110 O O . TYR A 1 139 ? 31.025 5.329 -58.509 1.00 70.94 139 TYR A O 1
ATOM 1118 N N . SER A 1 140 ? 33.091 4.574 -58.062 1.00 76.31 140 SER A N 1
ATOM 1119 C CA . SER A 1 140 ? 33.033 4.770 -56.615 1.00 76.31 140 SER A CA 1
ATOM 1120 C C . SER A 1 140 ? 32.761 6.223 -56.228 1.00 76.31 140 SER A C 1
ATOM 1122 O O . SER A 1 140 ? 32.049 6.459 -55.256 1.00 76.31 140 SER A O 1
ATOM 1124 N N . THR A 1 141 ? 33.260 7.194 -56.998 1.00 79.19 141 THR A N 1
ATOM 1125 C CA . THR A 1 141 ? 33.064 8.628 -56.740 1.00 79.19 141 THR A CA 1
ATOM 1126 C C . THR A 1 141 ? 31.622 9.065 -56.958 1.00 79.19 141 THR A C 1
ATOM 1128 O O . THR A 1 141 ? 31.091 9.825 -56.149 1.00 79.19 141 THR A O 1
ATOM 1131 N N . ASP A 1 142 ? 30.967 8.546 -57.995 1.00 76.44 142 ASP A N 1
ATOM 1132 C CA . ASP A 1 142 ? 29.602 8.933 -58.358 1.00 76.44 142 ASP A CA 1
ATOM 1133 C C . ASP A 1 142 ? 28.589 8.296 -57.403 1.00 76.44 142 ASP A C 1
ATOM 1135 O O . ASP A 1 142 ? 27.694 8.967 -56.882 1.00 76.44 142 ASP A O 1
ATOM 1139 N N . ILE A 1 143 ? 28.797 7.016 -57.072 1.00 76.31 143 ILE A N 1
ATOM 1140 C CA . ILE A 1 143 ? 28.010 6.306 -56.058 1.00 76.31 143 ILE A CA 1
ATOM 1141 C C . ILE A 1 143 ? 28.213 6.958 -54.682 1.00 76.31 143 ILE A C 1
ATOM 1143 O O . ILE A 1 143 ? 27.241 7.189 -53.960 1.00 76.31 143 ILE A O 1
ATOM 1147 N N . ALA A 1 144 ? 29.450 7.323 -54.323 1.00 79.31 144 ALA A N 1
ATOM 1148 C CA . ALA A 1 144 ? 29.738 8.007 -53.065 1.00 79.31 144 ALA A CA 1
ATOM 1149 C C . ALA A 1 144 ? 29.104 9.404 -52.995 1.00 79.31 144 ALA A C 1
ATOM 1151 O O . ALA A 1 144 ? 28.598 9.781 -51.936 1.00 79.31 144 ALA A O 1
ATOM 1152 N N . ALA A 1 145 ? 29.086 10.166 -54.093 1.00 82.06 145 ALA A N 1
ATOM 1153 C CA . ALA A 1 145 ? 28.448 11.480 -54.146 1.00 82.06 145 ALA A CA 1
ATOM 1154 C C . ALA A 1 145 ? 26.923 11.383 -53.965 1.00 82.06 145 ALA A C 1
ATOM 1156 O O . ALA A 1 145 ? 26.341 12.144 -53.185 1.00 82.06 145 ALA A O 1
ATOM 1157 N N . LEU A 1 146 ? 26.278 10.414 -54.622 1.00 77.25 146 LEU A N 1
ATOM 1158 C CA . LEU A 1 146 ? 24.837 10.176 -54.493 1.00 77.25 146 LEU A CA 1
ATOM 1159 C C . LEU A 1 146 ? 24.453 9.665 -53.102 1.00 77.25 146 LEU A C 1
ATOM 1161 O O . LEU A 1 146 ? 23.515 10.191 -52.499 1.00 77.25 146 LEU A O 1
ATOM 1165 N N . LEU A 1 147 ? 25.217 8.718 -52.552 1.00 80.81 147 LEU A N 1
ATOM 1166 C CA . LEU A 1 147 ? 25.042 8.264 -51.173 1.00 80.81 147 LEU A CA 1
ATOM 1167 C C . LEU A 1 147 ? 25.222 9.410 -50.181 1.00 80.81 147 LEU A C 1
ATOM 1169 O O . LEU A 1 147 ? 24.402 9.576 -49.286 1.00 80.81 147 LEU A O 1
ATOM 1173 N N . SER A 1 148 ? 26.247 10.246 -50.355 1.00 84.94 148 SER A N 1
ATOM 1174 C CA . SER A 1 148 ? 26.481 11.405 -49.485 1.00 84.94 148 SER A CA 1
ATOM 1175 C C . SER A 1 148 ? 25.313 12.391 -49.526 1.00 84.94 148 SER A C 1
ATOM 1177 O O . SER A 1 148 ? 24.900 12.893 -48.480 1.00 84.94 148 SER A O 1
ATOM 1179 N N . LYS A 1 149 ? 24.723 12.625 -50.707 1.00 84.69 149 LYS A N 1
ATOM 1180 C CA . LYS A 1 149 ? 23.527 13.463 -50.864 1.00 84.69 149 LYS A CA 1
ATOM 1181 C C . LYS A 1 149 ? 22.315 12.870 -50.137 1.00 84.69 149 LYS A C 1
ATOM 1183 O O . LYS A 1 149 ? 21.632 13.591 -49.412 1.00 84.69 149 LYS A O 1
ATOM 1188 N N . GLN A 1 150 ? 22.070 11.569 -50.281 1.00 83.56 150 GLN A N 1
ATOM 1189 C CA . GLN A 1 150 ? 20.959 10.893 -49.605 1.00 83.56 150 GLN A CA 1
ATOM 1190 C C . GLN A 1 150 ? 21.168 10.803 -48.088 1.00 83.56 150 GLN A C 1
ATOM 1192 O O . GLN A 1 150 ? 20.212 10.943 -47.322 1.00 83.56 150 GLN A O 1
ATOM 1197 N N . PHE A 1 151 ? 22.407 10.619 -47.628 1.00 83.25 151 PHE A N 1
ATOM 1198 C CA . PHE A 1 151 ? 22.740 10.671 -46.208 1.00 83.25 151 PHE A CA 1
ATOM 1199 C C . PHE A 1 151 ? 22.529 12.069 -45.638 1.00 83.25 151 PHE A C 1
ATOM 1201 O O . PHE A 1 151 ? 21.955 12.181 -44.559 1.00 83.25 151 PHE A O 1
ATOM 1208 N N 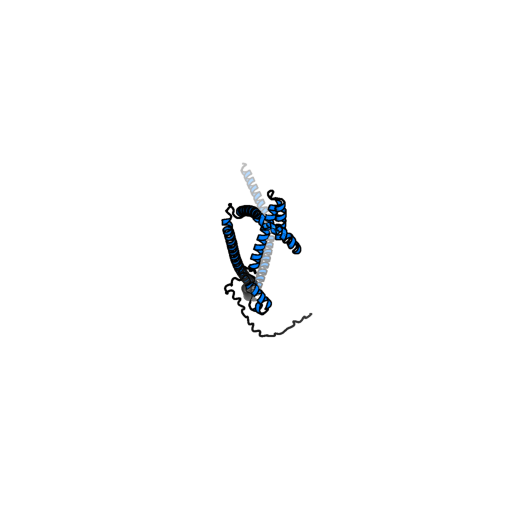. ALA A 1 152 ? 22.909 13.126 -46.361 1.00 83.75 152 ALA A N 1
ATOM 1209 C CA . ALA A 1 152 ? 22.635 14.502 -45.951 1.00 83.75 152 ALA A CA 1
ATOM 1210 C C . ALA A 1 152 ? 21.123 14.787 -45.870 1.00 83.75 152 ALA A C 1
ATOM 1212 O O . ALA A 1 152 ? 20.662 15.410 -44.916 1.00 83.75 152 ALA A O 1
ATOM 1213 N N . GLU A 1 153 ? 20.328 14.282 -46.818 1.00 84.38 153 GLU A N 1
ATOM 1214 C CA . GLU A 1 153 ? 18.867 14.420 -46.799 1.00 84.38 153 GLU A CA 1
ATOM 1215 C C . GLU A 1 153 ? 18.203 13.596 -45.682 1.00 84.38 153 GLU A C 1
ATOM 1217 O O . GLU A 1 153 ? 17.287 14.055 -45.000 1.00 84.38 153 GLU A O 1
ATOM 1222 N N . SER A 1 154 ? 18.668 12.372 -45.448 1.00 82.19 154 SER A N 1
ATOM 1223 C CA . SER A 1 154 ? 18.162 11.534 -44.358 1.00 82.19 154 SER A CA 1
ATOM 1224 C C . SER A 1 154 ? 18.524 12.129 -43.003 1.00 82.19 154 SER A C 1
ATOM 1226 O O . SER A 1 154 ? 17.696 12.151 -42.091 1.00 82.19 154 SER A O 1
ATOM 1228 N N . ALA A 1 155 ? 19.736 12.669 -42.880 1.00 80.75 155 ALA A N 1
ATOM 1229 C CA . ALA A 1 155 ? 20.153 13.399 -41.703 1.00 80.75 155 ALA A CA 1
ATOM 1230 C C . ALA A 1 155 ? 19.228 14.603 -41.477 1.00 80.75 155 ALA A C 1
ATOM 1232 O O . ALA A 1 155 ? 18.753 14.759 -40.352 1.00 80.75 155 ALA A O 1
ATOM 1233 N N . SER A 1 156 ? 18.923 15.416 -42.505 1.00 79.56 156 SER A N 1
ATOM 1234 C CA . SER A 1 156 ? 18.076 16.628 -42.390 1.00 79.56 156 SER A CA 1
ATOM 1235 C C . SER A 1 1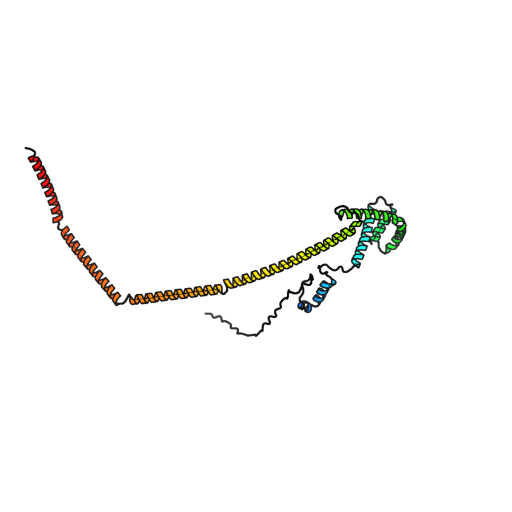56 ? 16.657 16.312 -41.939 1.00 79.56 156 SER A C 1
ATOM 1237 O O . SER A 1 156 ? 16.108 16.973 -41.057 1.00 79.56 156 SER A O 1
ATOM 1239 N N . ARG A 1 157 ? 16.092 15.218 -42.450 1.00 79.88 157 ARG A N 1
ATOM 1240 C CA . ARG A 1 157 ? 14.801 14.695 -41.989 1.00 79.88 157 ARG A CA 1
ATOM 1241 C C . ARG A 1 157 ? 14.864 14.234 -40.532 1.00 79.88 157 ARG A C 1
ATOM 1243 O O . ARG A 1 157 ? 13.966 14.544 -39.754 1.00 79.88 157 ARG A O 1
ATOM 1250 N N . LEU A 1 158 ? 15.926 13.531 -40.137 1.00 76.81 158 LEU A N 1
ATOM 1251 C CA . LEU A 1 158 ? 16.106 13.080 -38.754 1.00 76.81 158 LEU A CA 1
ATOM 1252 C C . LEU A 1 158 ? 16.330 14.245 -37.781 1.00 76.81 158 LEU A C 1
ATOM 1254 O O . LEU A 1 158 ? 15.810 14.199 -36.666 1.00 76.81 158 LEU A O 1
ATOM 1258 N N . SER A 1 159 ? 17.048 15.300 -38.177 1.00 73.38 159 SER A N 1
ATOM 1259 C CA . SER A 1 159 ? 17.228 16.479 -37.322 1.00 73.38 159 SER A CA 1
ATOM 1260 C C . SER A 1 159 ? 15.929 17.266 -37.146 1.00 73.38 159 SER A C 1
ATOM 1262 O O . SER A 1 159 ? 15.678 17.753 -36.046 1.00 73.38 159 SER A O 1
ATOM 1264 N N . ALA A 1 160 ? 15.067 17.313 -38.167 1.00 73.44 160 ALA A N 1
ATOM 1265 C CA . ALA A 1 160 ? 13.735 17.908 -38.065 1.00 73.44 160 ALA A CA 1
ATOM 1266 C C . ALA A 1 160 ? 12.808 17.154 -37.090 1.00 73.44 160 ALA A C 1
ATOM 1268 O O . ALA A 1 160 ? 11.988 17.776 -36.420 1.00 73.44 160 ALA A O 1
ATOM 1269 N N . VAL A 1 161 ? 12.942 15.827 -36.988 1.00 74.88 161 VAL A N 1
ATOM 1270 C CA . VAL A 1 161 ? 12.139 14.998 -36.067 1.00 74.88 161 VAL A CA 1
ATOM 1271 C C . VAL A 1 161 ? 12.699 15.019 -34.643 1.00 74.88 161 VAL A C 1
ATOM 1273 O O . VAL A 1 161 ? 11.941 15.083 -33.680 1.00 74.88 161 VAL A O 1
ATOM 1276 N N . ALA A 1 162 ? 14.023 14.949 -34.492 1.00 64.94 162 ALA A N 1
ATOM 1277 C CA . ALA A 1 162 ? 14.670 14.848 -33.184 1.00 64.94 162 ALA A CA 1
ATOM 1278 C C . ALA A 1 162 ? 14.758 16.192 -32.444 1.00 64.94 162 ALA A C 1
ATOM 1280 O O . ALA A 1 162 ? 14.737 16.219 -31.214 1.00 64.94 162 ALA A O 1
ATOM 1281 N N . ILE A 1 163 ? 14.868 17.304 -33.175 1.00 65.75 163 ILE A N 1
ATOM 1282 C CA . ILE A 1 163 ? 14.882 18.653 -32.613 1.00 65.75 163 ILE A CA 1
ATOM 1283 C C . ILE A 1 163 ? 13.567 19.308 -33.011 1.00 65.75 163 ILE A C 1
ATOM 1285 O O . ILE A 1 163 ? 13.396 19.715 -34.160 1.00 65.75 163 ILE A O 1
ATOM 1289 N N . VAL A 1 164 ? 12.652 19.444 -32.051 1.00 61.12 164 VAL A N 1
ATOM 1290 C CA . VAL A 1 164 ? 11.469 20.300 -32.200 1.00 61.12 164 VAL A CA 1
ATOM 1291 C C . VAL A 1 164 ? 11.976 21.727 -32.453 1.00 61.12 164 VAL A C 1
ATOM 1293 O O . VAL A 1 164 ? 12.336 22.429 -31.513 1.00 61.12 164 VAL A O 1
ATOM 1296 N N . GLY A 1 165 ? 12.110 22.118 -33.726 1.00 57.88 165 GLY A N 1
ATOM 1297 C CA . GLY A 1 165 ? 12.649 23.424 -34.128 1.00 57.88 165 GLY A CA 1
ATOM 1298 C C . GLY A 1 165 ? 13.701 23.449 -35.248 1.00 57.88 165 GLY A C 1
ATOM 1299 O O . GLY A 1 165 ? 14.144 24.540 -35.584 1.00 57.88 165 GLY A O 1
ATOM 1300 N N . GLY A 1 166 ? 14.093 22.317 -35.852 1.00 56.56 166 GLY A N 1
ATOM 1301 C CA . GLY A 1 166 ? 14.897 22.322 -37.091 1.00 56.56 166 GLY A CA 1
ATOM 1302 C C . GLY A 1 166 ? 16.364 22.748 -36.922 1.00 56.56 166 GLY A C 1
ATOM 1303 O O . GLY A 1 166 ? 16.805 23.740 -37.497 1.00 56.56 166 GLY A O 1
ATOM 1304 N N . GLY A 1 167 ? 17.138 21.990 -36.139 1.00 59.78 167 GLY A N 1
ATOM 1305 C CA . GLY A 1 167 ? 18.576 22.227 -35.950 1.00 59.78 167 GLY A CA 1
ATOM 1306 C C . GLY A 1 167 ? 19.483 21.573 -37.008 1.00 59.78 167 GLY A C 1
ATOM 1307 O O . GLY A 1 167 ? 19.110 20.591 -37.654 1.00 59.78 167 GLY A O 1
ATOM 1308 N N . SER A 1 168 ? 20.704 22.108 -37.142 1.00 64.56 168 SER A N 1
ATOM 1309 C CA . SER A 1 168 ? 21.789 21.577 -37.990 1.00 64.56 168 SER A CA 1
ATOM 1310 C C . SER A 1 168 ? 22.340 20.232 -37.477 1.00 64.56 168 SER A C 1
ATOM 1312 O O . SER A 1 168 ? 22.322 19.963 -36.272 1.00 64.56 168 SER A O 1
ATOM 1314 N N . HIS A 1 169 ? 22.877 19.398 -38.380 1.00 65.25 169 HIS A N 1
ATOM 1315 C CA . HIS A 1 169 ? 23.432 18.061 -38.090 1.00 65.25 169 HIS A CA 1
ATOM 1316 C C . HIS A 1 169 ? 24.547 18.040 -37.053 1.00 65.25 169 HIS A C 1
ATOM 1318 O O . HIS A 1 169 ? 24.689 17.054 -36.332 1.00 65.25 169 HIS A O 1
ATOM 1324 N N . GLU A 1 170 ? 25.302 19.128 -36.942 1.00 68.50 170 GLU A N 1
ATOM 1325 C CA . GLU A 1 170 ? 26.447 19.226 -36.034 1.00 68.50 170 GLU A CA 1
ATOM 1326 C C . GLU A 1 170 ? 26.034 19.237 -34.554 1.00 68.50 170 GLU A C 1
ATOM 1328 O O . GLU A 1 170 ? 26.797 18.816 -33.689 1.00 68.50 170 GLU A O 1
ATOM 1333 N N . VAL A 1 171 ? 24.799 19.652 -34.247 1.00 68.56 171 VAL A N 1
ATOM 1334 C CA . VAL A 1 171 ? 24.297 19.753 -32.864 1.00 68.56 171 VAL A CA 1
ATOM 1335 C C . VAL A 1 171 ? 23.655 18.440 -32.389 1.00 68.56 171 VAL A C 1
ATOM 1337 O O . VAL A 1 171 ? 23.508 18.208 -31.187 1.00 68.56 171 VAL A O 1
ATOM 1340 N N . TRP A 1 172 ? 23.318 17.535 -33.313 1.00 74.25 172 TRP A N 1
ATOM 1341 C CA . TRP A 1 172 ? 22.595 16.296 -33.017 1.00 74.25 172 TRP A CA 1
ATOM 1342 C C . TRP A 1 172 ? 23.303 15.378 -32.005 1.00 74.25 172 TRP A C 1
ATOM 1344 O O . TRP A 1 172 ? 22.631 14.931 -31.073 1.00 74.25 172 TRP A O 1
ATOM 1354 N N . PRO A 1 173 ? 24.633 15.140 -32.077 1.00 79.06 173 PRO A N 1
ATOM 1355 C CA . PRO A 1 173 ? 25.319 14.310 -31.085 1.00 79.06 173 PRO A CA 1
ATOM 1356 C C . PRO A 1 173 ? 25.182 14.859 -29.661 1.00 79.06 173 PRO A C 1
ATOM 1358 O O . PRO A 1 173 ? 24.965 14.098 -28.719 1.00 79.06 173 PRO A O 1
ATOM 1361 N N . HIS A 1 174 ? 25.246 16.183 -29.501 1.00 78.25 174 HIS A N 1
ATOM 1362 C CA . HIS A 1 174 ? 25.096 16.840 -28.205 1.00 78.25 174 HIS A CA 1
ATOM 1363 C C . HIS A 1 174 ? 23.655 16.776 -27.693 1.00 78.25 174 HIS A C 1
ATOM 1365 O O . HIS A 1 174 ? 23.438 16.509 -26.512 1.00 78.25 174 HIS A O 1
ATOM 1371 N N . SER A 1 175 ? 22.663 16.957 -28.568 1.00 76.38 175 SER A N 1
ATOM 1372 C CA . SER A 1 175 ? 21.247 16.824 -28.208 1.00 76.38 175 SER A CA 1
ATOM 1373 C C . SER A 1 175 ? 20.873 15.392 -27.829 1.00 76.38 175 SER A C 1
ATOM 1375 O O . SER A 1 175 ? 20.171 15.195 -26.842 1.00 76.38 175 SER A O 1
ATOM 1377 N N . VAL A 1 176 ? 21.371 14.389 -28.558 1.00 81.19 176 VAL A N 1
ATOM 1378 C CA . VAL A 1 176 ? 21.163 12.970 -28.229 1.00 81.19 176 VAL A CA 1
ATOM 1379 C C . VAL A 1 176 ? 21.855 12.612 -26.916 1.00 81.19 176 VAL A C 1
ATOM 1381 O O . VAL A 1 176 ? 21.257 11.934 -26.084 1.00 81.19 176 VAL A O 1
ATOM 1384 N N . ALA A 1 177 ? 23.075 13.107 -26.684 1.00 82.94 177 ALA A N 1
ATOM 1385 C CA . ALA A 1 177 ? 23.762 12.927 -25.407 1.00 82.94 177 ALA A CA 1
ATOM 1386 C C . ALA A 1 177 ? 22.984 13.571 -24.248 1.00 82.94 177 ALA A C 1
ATOM 1388 O O . ALA A 1 177 ? 22.822 12.939 -23.204 1.00 82.94 177 ALA A O 1
ATOM 1389 N N . LYS A 1 178 ? 22.442 14.781 -24.451 1.00 84.50 178 LYS A N 1
ATOM 1390 C CA . LYS A 1 178 ? 21.600 15.474 -23.468 1.00 84.50 178 LYS A CA 1
ATOM 1391 C C . LYS A 1 178 ? 20.304 14.715 -23.189 1.00 84.50 178 LYS A C 1
ATOM 1393 O O . LYS A 1 178 ? 19.975 14.488 -22.031 1.00 84.50 178 LYS A O 1
ATOM 1398 N N . LEU A 1 179 ? 19.598 14.264 -24.226 1.00 84.31 179 LEU A N 1
ATOM 1399 C CA . LEU A 1 179 ? 18.387 13.457 -24.067 1.00 84.31 179 LEU A CA 1
ATOM 1400 C C . LEU A 1 179 ? 18.699 12.150 -23.328 1.00 84.31 179 LEU A C 1
ATOM 1402 O O . LEU A 1 179 ? 17.949 11.741 -22.449 1.00 84.31 179 LEU A O 1
ATOM 1406 N N . GLY A 1 180 ? 19.843 11.529 -23.628 1.00 87.25 180 GLY A N 1
ATOM 1407 C CA . GLY A 1 180 ? 20.343 10.364 -22.905 1.00 87.25 180 GLY A CA 1
ATOM 1408 C C . GLY A 1 180 ? 20.573 10.653 -21.420 1.00 87.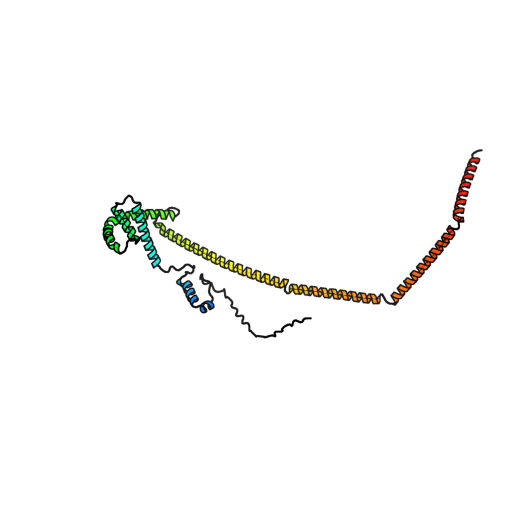25 180 GLY A C 1
ATOM 1409 O O . GLY A 1 180 ? 20.092 9.900 -20.574 1.00 87.25 180 GLY A O 1
ATOM 1410 N N . SER A 1 181 ? 21.248 11.756 -21.079 1.00 88.25 181 SER A N 1
ATOM 1411 C CA . SER A 1 181 ? 21.446 12.149 -19.677 1.00 88.25 181 SER A CA 1
ATOM 1412 C C . SER A 1 181 ? 20.139 12.525 -18.973 1.00 88.25 181 SER A C 1
ATOM 1414 O O . SER A 1 181 ? 19.954 12.180 -17.805 1.00 88.25 181 SER A O 1
ATOM 1416 N N . ASP A 1 182 ? 19.206 13.162 -19.680 1.00 90.19 182 ASP A N 1
ATOM 1417 C CA . ASP A 1 182 ? 17.893 13.536 -19.153 1.00 90.19 182 ASP A CA 1
ATOM 1418 C C . ASP A 1 182 ? 17.058 12.281 -18.864 1.00 90.19 182 ASP A C 1
ATOM 1420 O O . ASP A 1 182 ? 16.518 12.145 -17.771 1.00 90.19 182 ASP A O 1
ATOM 1424 N N . VAL A 1 183 ? 17.038 11.297 -19.769 1.00 90.06 183 VAL A N 1
ATOM 1425 C CA . VAL A 1 183 ? 16.377 10.001 -19.540 1.00 90.06 183 VAL A CA 1
ATOM 1426 C C . VAL A 1 183 ? 17.003 9.263 -18.356 1.00 90.06 183 VAL A C 1
ATOM 1428 O O . VAL A 1 183 ? 16.280 8.752 -17.501 1.00 90.06 183 VAL A O 1
ATOM 1431 N N . VAL A 1 184 ? 18.335 9.231 -18.256 1.00 88.88 184 VAL A N 1
ATOM 1432 C CA . VAL A 1 184 ? 19.022 8.594 -17.121 1.00 88.88 184 VAL A CA 1
ATOM 1433 C C . VAL A 1 184 ? 18.677 9.295 -15.804 1.00 88.88 184 VAL A C 1
ATOM 1435 O O . VAL A 1 184 ? 18.389 8.620 -14.814 1.00 88.88 184 VAL A O 1
ATOM 1438 N N . SER A 1 185 ? 18.656 10.629 -15.775 1.00 90.19 18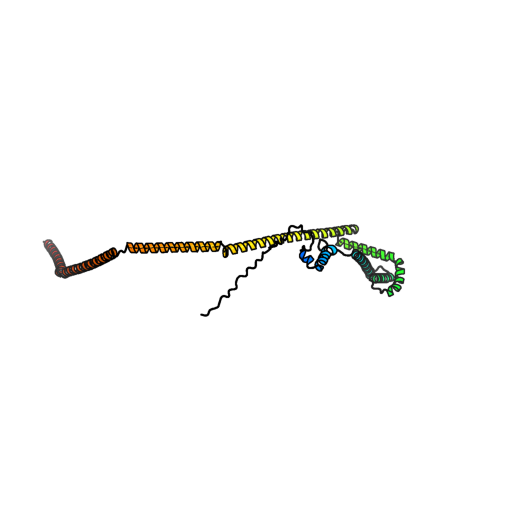5 SER A N 1
ATOM 1439 C CA . SER A 1 185 ? 18.323 11.395 -14.567 1.00 90.19 185 SER A CA 1
ATOM 1440 C C . SER A 1 185 ? 16.849 11.254 -14.163 1.00 90.19 185 SER A C 1
ATOM 1442 O O . SER A 1 185 ? 16.564 11.025 -12.987 1.00 90.19 185 SER A O 1
ATOM 1444 N N . GLN A 1 186 ? 15.918 11.281 -15.122 1.00 92.75 186 GLN A N 1
ATOM 1445 C CA . GLN A 1 186 ? 14.491 11.007 -14.912 1.00 92.75 186 GLN A CA 1
ATOM 1446 C C . GLN A 1 186 ? 14.277 9.600 -14.348 1.00 92.75 186 GLN A C 1
ATOM 1448 O O . GLN A 1 186 ? 13.535 9.410 -13.383 1.00 92.75 186 GLN A O 1
ATOM 1453 N N . HIS A 1 187 ? 14.986 8.608 -14.887 1.00 90.81 187 HIS A N 1
ATOM 1454 C CA . HIS A 1 187 ? 14.912 7.235 -14.396 1.00 90.81 187 HIS A CA 1
ATOM 1455 C C . HIS A 1 187 ? 15.449 7.105 -12.965 1.00 90.81 187 HIS A C 1
ATOM 1457 O O . HIS A 1 187 ? 14.852 6.426 -12.129 1.00 90.81 187 HIS A O 1
ATOM 1463 N N . GLN A 1 188 ? 16.541 7.801 -12.638 1.00 89.44 188 GLN A N 1
ATOM 1464 C CA . GLN A 1 188 ? 17.053 7.871 -11.266 1.00 89.44 188 GLN A CA 1
ATOM 1465 C C . GLN A 1 188 ? 16.072 8.565 -10.312 1.00 89.44 188 GLN A C 1
ATOM 1467 O O . GLN A 1 188 ? 15.884 8.095 -9.190 1.00 89.44 188 GLN A O 1
ATOM 1472 N N . TYR A 1 189 ? 15.424 9.647 -10.746 1.00 93.19 189 TYR A N 1
ATOM 1473 C CA . TYR A 1 189 ? 14.406 10.340 -9.959 1.00 93.19 189 TYR A CA 1
ATOM 1474 C C . TYR A 1 189 ? 13.206 9.432 -9.662 1.00 93.19 189 TYR A C 1
ATOM 1476 O O . TYR A 1 189 ? 12.835 9.266 -8.498 1.00 93.19 189 TYR A O 1
ATOM 1484 N N . LEU A 1 190 ? 12.659 8.767 -10.686 1.00 93.56 190 LEU A N 1
ATOM 1485 C CA . LEU A 1 190 ? 11.559 7.812 -10.529 1.00 93.56 190 LEU A CA 1
ATOM 1486 C C . LEU A 1 190 ? 11.927 6.669 -9.580 1.00 93.56 190 LEU A C 1
ATOM 1488 O O . LEU A 1 190 ? 11.113 6.271 -8.750 1.00 93.56 190 LEU A O 1
ATOM 1492 N N . ARG A 1 191 ? 13.160 6.157 -9.655 1.00 85.38 191 ARG A N 1
ATOM 1493 C CA . ARG A 1 191 ? 13.648 5.125 -8.729 1.00 85.38 191 ARG A CA 1
ATOM 1494 C C . ARG A 1 191 ? 13.702 5.613 -7.285 1.00 85.38 191 ARG A C 1
ATOM 1496 O O . ARG A 1 191 ? 13.222 4.907 -6.404 1.00 85.38 191 ARG A O 1
ATOM 1503 N N . ARG A 1 192 ? 14.233 6.814 -7.037 1.00 89.00 192 ARG A N 1
ATOM 1504 C CA . ARG A 1 192 ? 14.257 7.399 -5.685 1.00 89.00 192 ARG A CA 1
ATOM 1505 C C . ARG A 1 192 ? 12.845 7.602 -5.146 1.00 89.00 192 ARG A C 1
ATOM 1507 O O . ARG A 1 192 ? 12.572 7.206 -4.023 1.00 89.00 192 ARG A O 1
ATOM 1514 N N . SER A 1 193 ? 11.944 8.144 -5.964 1.00 93.62 193 SER A N 1
ATOM 1515 C CA . SER A 1 193 ? 10.538 8.322 -5.588 1.00 93.62 193 SER A CA 1
ATOM 1516 C C . SER A 1 193 ? 9.863 6.990 -5.241 1.00 93.62 193 SER A C 1
ATOM 1518 O O . SER A 1 193 ? 9.168 6.906 -4.233 1.00 93.62 193 SER A O 1
ATOM 1520 N N . ARG A 1 194 ? 10.123 5.926 -6.014 1.00 92.19 194 ARG A N 1
ATOM 1521 C CA . ARG A 1 194 ? 9.628 4.576 -5.707 1.00 92.19 194 ARG A CA 1
ATOM 1522 C C . ARG A 1 194 ? 10.187 4.025 -4.397 1.00 92.19 194 ARG A C 1
ATOM 1524 O O . ARG A 1 194 ? 9.419 3.438 -3.651 1.00 92.19 194 ARG A O 1
ATOM 1531 N N . SER A 1 195 ? 11.476 4.224 -4.112 1.00 89.12 195 SER A N 1
ATOM 1532 C CA . SER A 1 195 ? 12.075 3.811 -2.832 1.00 89.12 195 SER A CA 1
ATOM 1533 C C . SER A 1 195 ? 11.374 4.487 -1.658 1.00 89.12 195 SER A C 1
ATOM 1535 O O . SER A 1 195 ? 10.884 3.803 -0.773 1.00 89.12 195 SER A O 1
ATOM 1537 N N . VAL A 1 196 ? 11.221 5.814 -1.716 1.00 94.12 196 VAL A N 1
ATOM 1538 C CA . VAL A 1 196 ? 10.543 6.589 -0.664 1.00 94.12 196 VAL A CA 1
ATOM 1539 C C . VAL A 1 196 ? 9.093 6.134 -0.473 1.00 94.12 196 VAL A C 1
ATOM 1541 O O . VAL A 1 196 ? 8.615 6.056 0.654 1.00 94.12 196 VAL A O 1
ATOM 1544 N N . LEU A 1 197 ? 8.386 5.807 -1.560 1.00 95.44 197 LEU A N 1
ATOM 1545 C CA . LEU A 1 197 ? 7.021 5.285 -1.481 1.00 95.44 197 LEU A CA 1
ATOM 1546 C C . LEU A 1 197 ? 6.966 3.912 -0.796 1.00 95.44 197 LEU A C 1
ATOM 1548 O O . LEU A 1 197 ? 6.049 3.662 -0.019 1.00 95.44 197 LEU A O 1
ATOM 1552 N N . VAL A 1 198 ? 7.921 3.027 -1.092 1.00 95.88 198 VAL A N 1
ATOM 1553 C CA . VAL A 1 198 ? 8.011 1.708 -0.450 1.00 95.88 198 VAL A CA 1
ATOM 1554 C C . VAL A 1 198 ? 8.301 1.862 1.042 1.00 95.88 198 VAL A C 1
ATOM 1556 O O . VAL A 1 198 ? 7.611 1.233 1.838 1.00 95.88 198 VAL A O 1
ATOM 1559 N N . ASP A 1 199 ? 9.228 2.742 1.420 1.00 91.94 199 ASP A N 1
ATOM 1560 C CA . ASP A 1 199 ? 9.563 3.006 2.825 1.00 91.94 199 ASP A CA 1
ATOM 1561 C C . ASP A 1 199 ? 8.341 3.551 3.592 1.00 91.94 199 ASP A C 1
ATOM 1563 O O . ASP A 1 199 ? 7.990 3.055 4.662 1.00 91.94 199 ASP A O 1
ATOM 1567 N N . ALA A 1 200 ? 7.610 4.505 3.002 1.00 95.06 200 ALA A N 1
ATOM 1568 C CA . ALA A 1 200 ? 6.380 5.041 3.590 1.00 95.06 200 ALA A CA 1
ATOM 1569 C C . ALA A 1 200 ? 5.259 3.986 3.693 1.00 95.06 200 ALA A C 1
ATOM 1571 O O . ALA A 1 200 ? 4.491 3.975 4.656 1.00 95.06 200 ALA A O 1
ATOM 1572 N N . ALA A 1 201 ? 5.150 3.084 2.713 1.00 95.81 201 ALA A N 1
ATOM 1573 C CA . ALA A 1 201 ? 4.187 1.987 2.757 1.00 95.81 201 ALA A CA 1
ATOM 1574 C C . ALA A 1 201 ? 4.524 0.971 3.861 1.00 95.81 201 ALA A C 1
ATOM 1576 O O . ALA A 1 201 ? 3.611 0.454 4.507 1.00 95.81 201 ALA A O 1
ATOM 1577 N N . GLN A 1 202 ? 5.813 0.714 4.106 1.00 96.25 202 GLN A N 1
ATOM 1578 C CA . GLN A 1 202 ? 6.266 -0.119 5.221 1.00 96.25 202 GLN A CA 1
ATOM 1579 C C . GLN A 1 202 ? 5.922 0.520 6.569 1.00 96.25 202 GLN A C 1
ATOM 1581 O O . GLN A 1 202 ? 5.321 -0.144 7.411 1.00 96.25 202 GLN A O 1
ATOM 1586 N N . GLU A 1 203 ? 6.201 1.815 6.743 1.00 96.56 203 GLU A N 1
ATOM 1587 C CA . GLU A 1 203 ? 5.840 2.550 7.962 1.00 96.56 203 GLU A CA 1
ATOM 1588 C C . GLU A 1 203 ? 4.323 2.512 8.217 1.00 96.56 203 GLU A C 1
ATOM 1590 O O . GLU A 1 203 ? 3.872 2.219 9.326 1.00 96.56 203 GLU A O 1
ATOM 1595 N N . LEU A 1 204 ? 3.513 2.716 7.172 1.00 97.62 204 LEU A N 1
ATOM 1596 C CA . LEU A 1 204 ? 2.058 2.609 7.269 1.00 97.62 204 LEU A CA 1
ATOM 1597 C C . LEU A 1 204 ? 1.610 1.205 7.698 1.00 97.62 204 LEU A C 1
ATOM 1599 O O . LEU A 1 204 ? 0.706 1.069 8.527 1.00 97.62 204 LEU A O 1
ATOM 1603 N N . GLN A 1 205 ? 2.220 0.159 7.141 1.00 97.44 205 GLN A N 1
ATOM 1604 C CA . GLN A 1 205 ? 1.892 -1.221 7.484 1.00 97.44 205 GLN A CA 1
ATOM 1605 C C . GLN A 1 205 ? 2.286 -1.555 8.930 1.00 97.44 205 GLN A C 1
ATOM 1607 O O . GLN A 1 205 ? 1.534 -2.245 9.624 1.00 97.44 205 GLN A O 1
ATOM 1612 N N . ASP A 1 206 ? 3.407 -1.021 9.413 1.00 97.31 206 ASP A N 1
ATOM 1613 C CA . ASP A 1 206 ? 3.835 -1.166 10.802 1.00 97.31 206 ASP A CA 1
ATOM 1614 C C . ASP A 1 206 ? 2.877 -0.478 11.772 1.00 97.31 206 ASP A C 1
ATOM 1616 O O . ASP A 1 206 ? 2.457 -1.095 12.757 1.00 97.31 206 ASP A O 1
ATOM 1620 N N . ILE A 1 207 ? 2.460 0.752 11.465 1.00 97.50 207 ILE A N 1
ATOM 1621 C CA . ILE A 1 207 ? 1.451 1.473 12.249 1.00 97.50 207 ILE A CA 1
ATOM 1622 C C . ILE A 1 207 ? 0.125 0.705 12.235 1.00 97.50 207 ILE A C 1
ATOM 1624 O O . ILE A 1 207 ? -0.498 0.527 13.282 1.00 97.50 207 ILE A O 1
ATOM 1628 N N . HIS A 1 208 ? -0.305 0.193 11.079 1.00 97.56 208 HIS A N 1
ATOM 1629 C CA . HIS A 1 208 ? -1.544 -0.577 10.979 1.00 97.56 208 HIS A CA 1
ATOM 1630 C C . HIS A 1 208 ? -1.503 -1.846 11.838 1.00 97.56 208 HIS A C 1
ATOM 1632 O O . HIS A 1 208 ? -2.460 -2.135 12.559 1.00 97.56 208 HIS A O 1
ATOM 1638 N N . ARG A 1 209 ? -0.377 -2.570 11.829 1.00 97.25 209 ARG A N 1
ATOM 1639 C CA . ARG A 1 209 ? -0.161 -3.727 12.707 1.00 97.25 209 ARG A CA 1
ATOM 1640 C C . ARG A 1 209 ? -0.256 -3.335 14.182 1.00 97.25 209 ARG A C 1
ATOM 1642 O O . ARG A 1 209 ? -0.956 -4.016 14.927 1.00 97.25 209 ARG A O 1
ATOM 1649 N N . GLN A 1 210 ? 0.394 -2.246 14.596 1.00 97.44 210 GLN A N 1
ATOM 1650 C CA . GLN A 1 210 ? 0.341 -1.769 15.984 1.00 97.44 210 GLN A CA 1
ATOM 1651 C C . GLN A 1 210 ? -1.088 -1.409 16.406 1.00 97.44 210 GLN A C 1
ATOM 1653 O O . GLN A 1 210 ? -1.535 -1.800 17.483 1.00 97.44 210 GLN A O 1
ATOM 1658 N N . VAL A 1 211 ? -1.835 -0.708 15.548 1.00 97.75 211 VAL A N 1
ATOM 1659 C CA . VAL A 1 211 ? -3.233 -0.343 15.816 1.00 97.75 211 VAL A CA 1
ATOM 1660 C C . VAL A 1 211 ? -4.107 -1.585 15.962 1.00 97.75 211 VAL A C 1
ATOM 1662 O O . VAL A 1 211 ? -4.912 -1.652 16.893 1.00 97.75 211 VAL A O 1
ATOM 1665 N N . LEU A 1 212 ? -3.953 -2.578 15.081 1.00 97.06 212 LEU A N 1
ATOM 1666 C CA . LEU A 1 212 ? -4.686 -3.840 15.183 1.00 97.06 212 LEU A CA 1
ATOM 1667 C C . LEU A 1 212 ? -4.343 -4.588 16.473 1.00 97.06 212 LEU A C 1
ATOM 1669 O O . LEU A 1 212 ? -5.254 -5.033 17.164 1.00 97.06 212 LEU A O 1
ATOM 1673 N N . GLU A 1 213 ? -3.064 -4.679 16.836 1.00 96.50 213 GLU A N 1
ATOM 1674 C CA . GLU A 1 213 ? -2.636 -5.353 18.064 1.00 96.50 213 GLU A CA 1
ATOM 1675 C C . GLU A 1 213 ? -3.215 -4.678 19.313 1.00 96.50 213 GLU A C 1
ATOM 1677 O O . GLU A 1 213 ? -3.781 -5.346 20.181 1.00 96.50 213 GLU A O 1
ATOM 1682 N N . VAL A 1 214 ? -3.137 -3.346 19.391 1.00 95.44 214 VAL A N 1
ATOM 1683 C CA . VAL A 1 214 ? -3.723 -2.582 20.500 1.00 95.44 214 VAL A CA 1
ATOM 1684 C C . VAL A 1 214 ? -5.239 -2.757 20.531 1.00 95.44 214 VAL A C 1
ATOM 1686 O O . VAL A 1 214 ? -5.803 -2.970 21.602 1.00 95.44 214 VAL A O 1
ATOM 1689 N N . SER A 1 215 ? -5.905 -2.728 19.376 1.00 94.50 215 SER A N 1
ATOM 1690 C CA . SER A 1 215 ? -7.358 -2.908 19.287 1.00 94.50 215 SER A CA 1
ATOM 1691 C C . SER A 1 215 ? -7.785 -4.294 19.770 1.00 94.50 215 SER A C 1
ATOM 1693 O O . SER A 1 215 ? -8.717 -4.402 20.566 1.00 94.50 215 SER A O 1
ATOM 1695 N N . VAL A 1 216 ? -7.079 -5.348 19.349 1.00 90.94 216 VAL A N 1
ATOM 1696 C CA . VAL A 1 216 ? -7.317 -6.721 19.816 1.00 90.94 216 VAL A CA 1
ATOM 1697 C C . VAL A 1 216 ? -7.082 -6.815 21.321 1.00 90.94 216 VAL A C 1
ATOM 1699 O O . VAL A 1 216 ? -7.954 -7.299 22.035 1.00 90.94 216 VAL A O 1
ATOM 1702 N N . ARG A 1 217 ? -5.975 -6.267 21.834 1.00 89.75 217 ARG A N 1
ATOM 1703 C CA . ARG A 1 217 ? -5.670 -6.279 23.272 1.00 89.75 217 ARG A CA 1
ATOM 1704 C C . ARG A 1 217 ? -6.738 -5.559 24.095 1.00 89.75 217 ARG A C 1
ATOM 1706 O O . ARG A 1 217 ? -7.130 -6.048 25.152 1.00 89.75 217 ARG A O 1
ATOM 1713 N N . VAL A 1 218 ? -7.234 -4.414 23.624 1.00 88.06 218 VAL A N 1
ATOM 1714 C CA . VAL A 1 218 ? -8.329 -3.681 24.278 1.00 88.06 218 VAL A CA 1
ATOM 1715 C C . VAL A 1 218 ? -9.620 -4.496 24.238 1.00 88.06 218 VAL A C 1
ATOM 1717 O O . VAL A 1 218 ? -10.289 -4.611 25.263 1.00 88.06 218 VAL A O 1
ATOM 1720 N N . LEU A 1 219 ? -9.959 -5.112 23.103 1.00 86.56 219 LEU A N 1
ATOM 1721 C CA . LEU A 1 219 ? -11.134 -5.981 22.996 1.00 86.56 219 LEU A CA 1
ATOM 1722 C C . LEU A 1 219 ? -11.037 -7.179 23.944 1.00 86.56 219 LEU A C 1
ATOM 1724 O O . LEU A 1 219 ? -11.990 -7.466 24.664 1.00 86.56 219 LEU A O 1
ATOM 1728 N N . GLU A 1 220 ? -9.881 -7.833 24.022 1.00 88.44 220 GLU A N 1
ATOM 1729 C CA . GLU A 1 220 ? -9.635 -8.921 24.967 1.00 88.44 220 GLU A CA 1
ATOM 1730 C C . GLU A 1 220 ? -9.761 -8.444 26.417 1.00 88.44 220 GLU A C 1
ATOM 1732 O O . GLU A 1 220 ? -10.412 -9.103 27.228 1.00 88.44 220 GLU A O 1
ATOM 1737 N N . GLN A 1 221 ? -9.210 -7.275 26.756 1.00 85.38 221 GLN A N 1
ATOM 1738 C CA . GLN A 1 221 ? -9.293 -6.709 28.105 1.00 85.38 221 GLN A CA 1
ATOM 1739 C C . GLN A 1 221 ? -10.720 -6.312 28.507 1.00 85.38 221 GLN A C 1
ATOM 1741 O O . GLN A 1 221 ? -11.113 -6.527 29.659 1.00 85.38 221 GLN A O 1
ATOM 1746 N N . VAL A 1 222 ? -11.492 -5.747 27.578 1.00 81.81 222 VAL A N 1
ATOM 1747 C CA . VAL A 1 222 ? -12.851 -5.252 27.830 1.00 81.81 222 VAL A CA 1
ATOM 1748 C C . VAL A 1 222 ? -13.869 -6.389 27.819 1.00 81.81 222 VAL A C 1
ATOM 1750 O O . VAL A 1 222 ? -14.715 -6.442 28.708 1.00 81.81 222 VAL A O 1
ATOM 1753 N N . ILE A 1 223 ? -13.785 -7.316 26.862 1.00 76.75 223 ILE A N 1
ATOM 1754 C CA . ILE A 1 223 ? -14.767 -8.399 26.697 1.00 76.75 223 ILE A CA 1
ATOM 1755 C C . ILE A 1 223 ? -14.427 -9.598 27.592 1.00 76.75 223 ILE A C 1
ATOM 1757 O O . ILE A 1 223 ? -15.313 -10.181 28.217 1.00 76.75 223 ILE A O 1
ATOM 1761 N N . HIS A 1 224 ? -13.149 -9.972 27.684 1.00 70.94 224 HIS A N 1
ATOM 1762 C CA . HIS A 1 224 ? -12.710 -11.207 28.352 1.00 70.94 224 HIS A CA 1
ATOM 1763 C C . HIS A 1 224 ? -11.826 -10.971 29.591 1.00 70.94 224 HIS A C 1
ATOM 1765 O O . HIS A 1 224 ? -11.524 -11.912 30.344 1.00 70.94 224 HIS A O 1
ATOM 1771 N N . GLY A 1 225 ? -11.415 -9.724 29.818 1.00 80.81 225 GLY A N 1
ATOM 1772 C CA . GLY A 1 225 ? -10.382 -9.364 30.777 1.00 80.81 225 GLY A CA 1
ATOM 1773 C C . GLY A 1 225 ? -10.885 -8.840 32.117 1.00 80.81 225 GLY A C 1
ATOM 1774 O O . GLY A 1 225 ? -12.004 -9.100 32.570 1.00 80.81 225 GLY A O 1
ATOM 1775 N N . ALA A 1 226 ? -9.986 -8.125 32.793 1.00 76.94 226 ALA A N 1
ATOM 1776 C CA . ALA A 1 226 ? -10.137 -7.702 34.180 1.00 76.94 226 ALA A CA 1
ATOM 1777 C C . ALA A 1 226 ? -11.325 -6.756 34.405 1.00 76.94 226 ALA A C 1
ATOM 1779 O O . ALA A 1 226 ? -11.937 -6.827 35.465 1.00 76.94 226 ALA A O 1
ATOM 1780 N N . VAL A 1 227 ? -11.692 -5.924 33.423 1.00 78.94 227 VAL A N 1
ATOM 1781 C CA . VAL A 1 227 ? -12.797 -4.957 33.561 1.00 78.94 227 VAL A CA 1
ATOM 1782 C C . VAL A 1 227 ? -14.146 -5.671 33.624 1.00 78.94 227 VAL A C 1
ATOM 1784 O O . VAL A 1 227 ? -14.919 -5.430 34.549 1.00 78.94 227 VAL A O 1
ATOM 1787 N N . ALA A 1 228 ? -14.404 -6.613 32.712 1.00 82.19 228 ALA A N 1
ATOM 1788 C CA . ALA A 1 228 ? -15.617 -7.429 32.750 1.00 82.19 228 ALA A CA 1
ATOM 1789 C C . ALA A 1 228 ? -15.694 -8.275 34.031 1.00 82.19 228 ALA A C 1
ATOM 1791 O O . ALA A 1 228 ? -16.745 -8.352 34.669 1.00 82.19 228 ALA A O 1
ATOM 1792 N N . ARG A 1 229 ? -14.571 -8.878 34.453 1.00 84.19 229 ARG A N 1
ATOM 1793 C CA . ARG A 1 229 ? -14.515 -9.669 35.695 1.00 84.19 229 ARG A CA 1
ATOM 1794 C C . ARG A 1 229 ? -14.724 -8.810 36.940 1.00 84.19 229 ARG A C 1
ATOM 1796 O O . ARG A 1 229 ? -15.449 -9.232 37.832 1.00 84.19 229 ARG A O 1
ATOM 1803 N N . HIS A 1 230 ? -14.137 -7.616 36.991 1.00 88.38 230 HIS A N 1
ATOM 1804 C CA . HIS A 1 230 ? -14.341 -6.663 38.078 1.00 88.38 230 HIS A CA 1
ATOM 1805 C C . HIS A 1 230 ? -15.798 -6.199 38.135 1.00 88.38 230 HIS A C 1
ATOM 1807 O O . HIS A 1 230 ? -16.399 -6.270 39.199 1.00 88.38 230 HIS A O 1
ATOM 1813 N N . GLY A 1 231 ? -16.391 -5.818 36.998 1.00 87.88 231 GLY A N 1
ATOM 1814 C CA . GLY A 1 231 ? -17.804 -5.436 36.918 1.00 87.88 231 GLY A CA 1
ATOM 1815 C C . GLY A 1 231 ? -18.751 -6.556 37.358 1.00 87.88 231 GLY A C 1
ATOM 1816 O O . GLY A 1 231 ? -19.713 -6.312 38.081 1.00 87.88 231 GLY A O 1
ATOM 1817 N N . LYS A 1 232 ? -18.450 -7.807 36.992 1.00 89.94 232 LYS A N 1
ATOM 1818 C CA . LYS A 1 232 ? -19.201 -8.964 37.487 1.00 89.94 232 LYS A CA 1
ATOM 1819 C C . LYS A 1 232 ? -19.027 -9.155 38.996 1.00 89.94 232 LYS A C 1
ATOM 1821 O O . LYS A 1 232 ? -20.017 -9.312 39.697 1.00 89.94 232 LYS A O 1
ATOM 1826 N N . ALA A 1 233 ? -17.797 -9.097 39.505 1.00 94.19 233 ALA A N 1
ATOM 1827 C CA . ALA A 1 233 ? -17.525 -9.261 40.931 1.00 94.19 233 ALA A CA 1
ATOM 1828 C C . ALA A 1 233 ? -18.171 -8.157 41.787 1.00 94.19 233 ALA A C 1
ATOM 1830 O O . ALA A 1 233 ? -18.670 -8.444 42.873 1.00 94.19 233 ALA A O 1
ATOM 1831 N N . THR A 1 234 ? -18.205 -6.906 41.312 1.00 95.38 234 THR A N 1
ATOM 1832 C CA . THR A 1 234 ? -18.883 -5.806 42.012 1.00 95.38 234 THR A CA 1
ATOM 1833 C C . THR A 1 234 ? -20.399 -5.969 41.985 1.00 95.38 234 THR A C 1
ATOM 1835 O O . THR A 1 234 ? -21.036 -5.765 43.018 1.00 95.38 234 THR A O 1
ATOM 1838 N N . ALA A 1 235 ? -20.977 -6.398 40.859 1.00 96.88 235 ALA A N 1
ATOM 1839 C CA . ALA A 1 235 ? -22.399 -6.725 40.772 1.00 96.88 235 ALA A CA 1
ATOM 1840 C C . ALA A 1 235 ? -22.778 -7.882 41.714 1.00 96.88 235 ALA A C 1
ATOM 1842 O O . ALA A 1 235 ? -23.731 -7.757 42.483 1.00 96.88 235 ALA A O 1
ATOM 1843 N N . ASP A 1 236 ? -21.995 -8.965 41.721 1.00 96.44 236 ASP A N 1
ATOM 1844 C CA . ASP A 1 236 ? -22.197 -10.113 42.610 1.00 96.44 236 ASP A CA 1
ATOM 1845 C C . ASP A 1 236 ? -22.066 -9.697 44.088 1.00 96.44 236 ASP A C 1
ATOM 1847 O O . ASP A 1 236 ? -22.892 -10.073 44.922 1.00 96.44 236 ASP A O 1
ATOM 1851 N N . HIS A 1 237 ? -21.081 -8.857 44.424 1.00 97.50 237 HIS A N 1
ATOM 1852 C CA . HIS A 1 237 ? -20.908 -8.318 45.774 1.00 97.50 237 HIS A CA 1
ATOM 1853 C C . HIS A 1 237 ? -22.106 -7.465 46.218 1.00 97.50 237 HIS A C 1
ATOM 1855 O O . HIS A 1 237 ? -22.637 -7.669 47.311 1.00 97.50 237 HIS A O 1
ATOM 1861 N N . LEU A 1 238 ? -22.578 -6.543 45.371 1.00 97.81 238 LEU A N 1
ATOM 1862 C CA . LEU A 1 238 ? -23.763 -5.728 45.659 1.00 97.81 238 LEU A CA 1
ATOM 1863 C C . LEU A 1 238 ? -25.025 -6.587 45.805 1.00 97.81 238 LEU A C 1
ATOM 1865 O O . LEU A 1 238 ? -25.837 -6.323 46.690 1.00 97.81 238 LEU A O 1
ATOM 1869 N N . ALA A 1 239 ? -25.171 -7.644 45.004 1.00 97.94 239 ALA A N 1
ATOM 1870 C CA . ALA A 1 239 ? -26.277 -8.588 45.129 1.00 97.94 239 ALA A CA 1
ATOM 1871 C C . ALA A 1 239 ? -26.233 -9.353 46.463 1.00 97.94 239 ALA A C 1
ATOM 1873 O O . ALA A 1 239 ? -27.262 -9.515 47.121 1.00 97.94 239 ALA A O 1
ATOM 1874 N N . ILE A 1 240 ? -25.050 -9.790 46.910 1.00 97.88 240 ILE A N 1
ATOM 1875 C CA . ILE A 1 240 ? -24.876 -10.427 48.225 1.00 97.88 240 ILE A CA 1
ATOM 1876 C C . ILE A 1 240 ? -25.218 -9.446 49.350 1.00 97.88 240 ILE A C 1
ATOM 1878 O O . ILE A 1 240 ? -25.932 -9.823 50.280 1.00 97.88 240 ILE A O 1
ATOM 1882 N N . LEU A 1 241 ? -24.766 -8.192 49.258 1.00 98.25 241 LEU A N 1
ATOM 1883 C CA . LEU A 1 241 ? -25.099 -7.156 50.237 1.00 98.25 241 LEU A CA 1
ATOM 1884 C C . LEU A 1 241 ? -26.605 -6.886 50.293 1.00 98.25 241 LEU A C 1
ATOM 1886 O O . LEU A 1 241 ? -27.175 -6.872 51.383 1.00 98.25 241 LEU A O 1
ATOM 1890 N N . ALA A 1 242 ? -27.263 -6.733 49.142 1.00 97.50 242 ALA A N 1
ATOM 1891 C CA . ALA A 1 242 ? -28.707 -6.533 49.066 1.00 97.50 242 ALA A CA 1
ATOM 1892 C C . ALA A 1 242 ? -29.471 -7.713 49.689 1.00 97.50 242 ALA A C 1
ATOM 1894 O O . ALA A 1 242 ? -30.361 -7.509 50.514 1.00 97.50 242 ALA A O 1
ATOM 1895 N N . ASN A 1 243 ? -29.064 -8.948 49.384 1.00 97.25 243 ASN A N 1
ATOM 1896 C CA . ASN A 1 243 ? -29.634 -10.150 49.992 1.00 97.25 243 ASN A CA 1
ATOM 1897 C C . ASN A 1 243 ? -29.387 -10.212 51.506 1.00 97.25 243 ASN A C 1
ATOM 1899 O O . ASN A 1 243 ? -30.271 -10.615 52.261 1.00 97.25 243 ASN A O 1
ATOM 1903 N N . GLY A 1 244 ? -28.202 -9.813 51.969 1.00 97.94 244 GLY A N 1
ATOM 1904 C CA . GLY A 1 244 ? -27.870 -9.746 53.391 1.00 97.94 244 GLY A CA 1
ATOM 1905 C C . GLY A 1 244 ? -28.735 -8.731 54.136 1.00 97.94 244 GLY A C 1
ATOM 1906 O O . GLY A 1 244 ? -29.267 -9.042 55.201 1.00 97.94 244 GLY A O 1
ATOM 1907 N N . ILE A 1 245 ? -28.932 -7.547 53.552 1.00 97.75 245 ILE A N 1
ATOM 1908 C CA . ILE A 1 245 ? -29.812 -6.512 54.102 1.00 97.75 245 ILE A CA 1
ATOM 1909 C C . ILE A 1 245 ? -31.262 -6.995 54.109 1.00 97.75 245 ILE A C 1
ATOM 1911 O O . ILE A 1 245 ? -31.907 -6.881 55.146 1.00 97.75 245 ILE A O 1
ATOM 1915 N N . SER A 1 246 ? -31.754 -7.590 53.018 1.00 97.06 246 SER A N 1
ATOM 1916 C CA . SER A 1 246 ? -33.113 -8.147 52.957 1.00 97.06 246 SER A CA 1
ATOM 1917 C C . SER A 1 246 ? -33.339 -9.164 54.073 1.00 97.06 246 SER A C 1
ATOM 1919 O O . SER A 1 246 ? -34.258 -9.009 54.867 1.00 97.06 246 SER A O 1
ATOM 1921 N N . LYS A 1 247 ? -32.428 -10.133 54.232 1.00 97.44 247 LYS A N 1
ATOM 1922 C CA . LYS A 1 247 ? -32.512 -11.125 55.315 1.00 97.44 247 LYS A CA 1
ATOM 1923 C C . LYS A 1 247 ? -32.447 -10.488 56.703 1.00 97.44 247 LYS A C 1
ATOM 1925 O O . LYS A 1 247 ? -33.102 -10.962 57.627 1.00 97.44 247 LYS A O 1
ATOM 1930 N N . LYS A 1 248 ? -31.656 -9.423 56.874 1.00 97.75 248 LYS A N 1
ATOM 1931 C CA . LYS A 1 248 ? -31.588 -8.680 58.139 1.00 97.75 248 LYS A CA 1
ATOM 1932 C C . LYS A 1 248 ? -32.909 -7.964 58.434 1.00 97.75 248 LYS A C 1
ATOM 1934 O O . LYS A 1 248 ? -33.353 -7.979 59.578 1.00 97.75 248 LYS A O 1
ATOM 1939 N N . VAL A 1 249 ? -33.541 -7.372 57.421 1.00 97.44 249 VAL A N 1
ATOM 1940 C CA . VAL A 1 249 ? -34.874 -6.763 57.534 1.00 97.44 249 VAL A CA 1
ATOM 1941 C C . VAL A 1 249 ? -35.915 -7.824 57.884 1.00 97.44 249 VAL A C 1
ATOM 1943 O O . VAL A 1 249 ? -36.670 -7.614 58.828 1.00 97.44 249 VAL A O 1
ATOM 1946 N N . ASP A 1 250 ? -35.898 -8.982 57.224 1.00 96.50 250 ASP A N 1
ATOM 1947 C CA . ASP A 1 250 ? -36.812 -10.093 57.517 1.00 96.50 250 ASP A CA 1
ATOM 1948 C C . ASP A 1 250 ? -36.645 -10.602 58.956 1.00 96.50 250 ASP A C 1
ATOM 1950 O O . ASP A 1 250 ? -37.624 -10.831 59.665 1.00 96.50 250 ASP A O 1
ATOM 1954 N N . MET A 1 251 ? -35.401 -10.720 59.431 1.00 96.31 251 MET A N 1
ATOM 1955 C CA . MET A 1 251 ? -35.106 -11.091 60.816 1.00 96.31 251 MET A CA 1
ATOM 1956 C C . MET A 1 251 ? -35.642 -10.051 61.804 1.00 96.31 251 MET A C 1
ATOM 1958 O O . MET A 1 251 ? -36.288 -10.421 62.783 1.00 96.31 251 MET A O 1
ATOM 1962 N N . HIS A 1 252 ? -35.411 -8.758 61.561 1.00 95.69 252 HIS A N 1
ATOM 1963 C CA . HIS A 1 252 ? -35.951 -7.699 62.416 1.00 95.69 252 HIS A CA 1
ATOM 1964 C C . HIS A 1 252 ? -37.479 -7.661 62.382 1.00 95.69 252 HIS A C 1
ATOM 1966 O O . HIS A 1 252 ? -38.106 -7.460 63.419 1.00 95.69 252 HIS A O 1
ATOM 1972 N N . HIS A 1 253 ? -38.087 -7.907 61.224 1.00 95.00 253 HIS A N 1
ATOM 1973 C CA . HIS A 1 253 ? -39.530 -8.029 61.100 1.00 95.00 253 HIS A CA 1
ATOM 1974 C C . HIS A 1 253 ? -40.063 -9.203 61.930 1.00 95.00 253 HIS A C 1
ATOM 1976 O O . HIS A 1 253 ? -41.019 -9.027 62.686 1.00 95.00 253 HIS A O 1
ATOM 1982 N N . ALA A 1 254 ? -39.420 -10.372 61.870 1.00 92.75 254 ALA A N 1
ATOM 1983 C CA . ALA A 1 254 ? -39.782 -11.524 62.692 1.00 92.75 254 ALA A CA 1
ATOM 1984 C C . ALA A 1 254 ? -39.610 -11.240 64.197 1.00 92.75 254 ALA A C 1
ATOM 1986 O O . ALA A 1 254 ? -40.505 -11.558 64.978 1.00 92.75 254 ALA A O 1
ATOM 1987 N N . GLN A 1 255 ? -38.515 -10.585 64.602 1.00 92.94 255 GLN A N 1
ATOM 1988 C CA . GLN A 1 255 ? -38.277 -10.166 65.991 1.00 92.94 255 GLN A CA 1
ATOM 1989 C C . GLN A 1 255 ? -39.351 -9.188 66.485 1.00 92.94 255 GLN A C 1
ATOM 1991 O O . GLN A 1 255 ? -39.934 -9.393 67.547 1.00 92.94 255 GLN A O 1
ATOM 1996 N N . LEU A 1 256 ? -39.657 -8.144 65.711 1.00 91.44 256 LEU A N 1
ATOM 1997 C CA . LEU A 1 256 ? -40.702 -7.176 66.054 1.00 91.44 256 LEU A CA 1
ATOM 1998 C C . LEU A 1 256 ? -42.078 -7.835 66.107 1.00 91.44 256 LEU A C 1
ATOM 2000 O O . LEU A 1 256 ? -42.849 -7.560 67.019 1.00 91.44 256 LEU A O 1
ATOM 2004 N N . THR A 1 257 ? -42.372 -8.743 65.178 1.00 89.69 257 THR A N 1
ATOM 2005 C CA . THR A 1 257 ? -43.623 -9.507 65.188 1.00 89.69 257 THR A CA 1
ATOM 2006 C C . THR A 1 257 ? -43.726 -10.344 66.462 1.00 89.69 257 THR A C 1
ATOM 2008 O O . THR A 1 257 ? -44.763 -10.309 67.114 1.00 89.69 257 THR A O 1
ATOM 2011 N N . GLN A 1 258 ? -42.652 -11.022 66.880 1.00 86.81 258 GLN A N 1
ATOM 2012 C CA . GLN A 1 258 ? -42.629 -11.757 68.150 1.00 86.81 258 GLN A CA 1
ATOM 2013 C C . GLN A 1 258 ? -42.829 -10.843 69.370 1.00 86.81 258 GLN A C 1
ATOM 2015 O O . GLN A 1 258 ? -43.548 -11.216 70.293 1.00 86.81 258 GLN A O 1
ATOM 2020 N N . HIS A 1 259 ? -42.227 -9.650 69.380 1.00 84.75 259 HIS A N 1
ATOM 2021 C CA . HIS A 1 259 ? -42.345 -8.709 70.498 1.00 84.75 259 HIS A CA 1
ATOM 2022 C C . HIS A 1 259 ? -43.697 -7.988 70.571 1.00 84.75 259 HIS A C 1
ATOM 2024 O O . HIS A 1 259 ? -44.178 -7.721 71.666 1.00 84.75 259 HIS A O 1
ATOM 2030 N N . ILE A 1 260 ? -44.305 -7.650 69.433 1.00 82.31 260 ILE A N 1
ATOM 2031 C CA . ILE A 1 260 ? -45.575 -6.911 69.378 1.00 82.31 260 ILE A CA 1
ATOM 2032 C C . ILE A 1 260 ? -46.762 -7.871 69.523 1.00 82.31 260 ILE A C 1
ATOM 2034 O O . ILE A 1 260 ? -47.743 -7.549 70.189 1.00 82.31 260 ILE A O 1
ATOM 2038 N N . TYR A 1 261 ? -46.675 -9.070 68.944 1.00 79.19 261 TYR A N 1
ATOM 2039 C CA . TYR A 1 261 ? -47.711 -10.096 69.052 1.00 79.19 261 TYR A CA 1
ATOM 2040 C C . TYR A 1 261 ? -47.397 -11.093 70.167 1.00 79.19 261 TYR A C 1
ATOM 2042 O O . TYR A 1 261 ? -47.300 -12.300 69.937 1.00 79.19 261 TYR A O 1
ATOM 2050 N N . THR A 1 262 ? -47.273 -10.601 71.398 1.00 87.12 262 THR A N 1
ATOM 2051 C CA . THR A 1 262 ? -47.236 -11.492 72.561 1.00 87.12 262 THR A CA 1
ATOM 2052 C C . THR A 1 262 ? -48.586 -12.190 72.737 1.00 87.12 262 THR A C 1
ATOM 2054 O O . THR A 1 262 ? -49.641 -11.665 72.364 1.00 87.12 262 THR A O 1
ATOM 2057 N N . ALA A 1 263 ? -48.573 -13.390 73.326 1.00 81.50 263 ALA A N 1
ATOM 2058 C CA . ALA A 1 263 ? -49.794 -14.159 73.584 1.00 81.50 263 ALA A CA 1
ATOM 2059 C C . ALA A 1 263 ? -50.802 -13.385 74.454 1.00 81.50 263 ALA A C 1
ATOM 2061 O O . ALA A 1 263 ? -52.010 -13.551 74.290 1.00 81.50 263 ALA A O 1
ATOM 2062 N N . GLU A 1 264 ? -50.297 -12.510 75.325 1.00 84.00 264 GLU A N 1
ATOM 2063 C CA . GLU A 1 264 ? -51.075 -11.612 76.176 1.00 84.00 264 GLU A CA 1
ATOM 2064 C C . GLU A 1 264 ? -51.748 -10.485 75.381 1.00 84.00 264 GLU A C 1
ATOM 2066 O O . GLU A 1 264 ? -52.942 -10.249 75.535 1.00 84.00 264 GLU A O 1
ATOM 2071 N N . ILE A 1 265 ? -51.038 -9.839 74.450 1.00 83.56 265 ILE A N 1
ATOM 2072 C CA . ILE A 1 265 ? -51.646 -8.822 73.578 1.00 83.56 265 ILE A CA 1
ATOM 2073 C C . ILE A 1 265 ? -52.669 -9.477 72.641 1.00 83.56 265 ILE A C 1
ATOM 2075 O O . ILE A 1 265 ? -53.769 -8.958 72.453 1.00 83.56 265 ILE A O 1
ATOM 2079 N N . GLN A 1 266 ? -52.369 -10.659 72.097 1.00 86.81 266 GLN A N 1
ATOM 2080 C CA . GLN A 1 266 ? -53.323 -11.403 71.273 1.00 86.81 266 GLN A CA 1
ATOM 2081 C C . GLN A 1 266 ? -54.559 -11.874 72.056 1.00 86.81 266 GLN A C 1
ATOM 2083 O O . GLN A 1 266 ? -55.648 -11.953 71.482 1.00 86.81 266 GLN A O 1
ATOM 2088 N N . SER A 1 267 ? -54.433 -12.242 73.335 1.00 87.50 267 SER A N 1
ATOM 2089 C CA . SER A 1 267 ? -55.591 -12.589 74.171 1.00 87.50 267 SER A CA 1
ATOM 2090 C C . SER A 1 267 ? -56.389 -11.343 74.563 1.00 87.50 267 SER A C 1
ATOM 2092 O O . SER A 1 267 ? -57.615 -11.382 74.488 1.00 87.50 267 SER A O 1
ATOM 2094 N N . ALA A 1 268 ? -55.725 -10.220 74.856 1.00 90.12 268 ALA A N 1
ATOM 2095 C CA . ALA A 1 268 ? -56.364 -8.936 75.137 1.00 90.12 268 ALA A CA 1
ATOM 2096 C C . ALA A 1 268 ? -57.153 -8.404 73.930 1.00 90.12 268 ALA A C 1
ATOM 2098 O O . ALA A 1 268 ? -58.314 -8.031 74.078 1.00 90.12 268 ALA A O 1
ATOM 2099 N N . ILE A 1 269 ? -56.580 -8.446 72.720 1.00 88.31 269 ILE A N 1
ATOM 2100 C CA . ILE A 1 269 ? -57.279 -8.055 71.483 1.00 88.31 269 ILE A CA 1
ATOM 2101 C C . ILE A 1 269 ? -58.474 -8.977 71.219 1.00 88.31 269 ILE A C 1
ATOM 2103 O O . ILE A 1 269 ? -59.549 -8.501 70.863 1.00 88.31 269 ILE A O 1
ATOM 2107 N N . ARG A 1 270 ? -58.322 -10.297 71.408 1.00 91.62 270 ARG A N 1
ATOM 2108 C CA . ARG A 1 270 ? -59.439 -11.245 71.250 1.00 91.62 270 ARG A CA 1
ATOM 2109 C C . ARG A 1 270 ? -60.554 -10.989 72.259 1.00 91.62 270 ARG A C 1
ATOM 2111 O O . ARG A 1 270 ? -61.716 -11.025 71.868 1.00 91.62 270 ARG A O 1
ATOM 2118 N N . SER A 1 271 ? -60.198 -10.686 73.505 1.00 91.00 271 SER A N 1
ATOM 2119 C CA . SER A 1 271 ? -61.146 -10.317 74.557 1.00 91.00 271 SER A CA 1
ATOM 2120 C C . SER A 1 271 ? -61.873 -9.007 74.228 1.00 91.00 271 SER A C 1
ATOM 2122 O O . SER A 1 271 ? -63.100 -8.958 74.267 1.00 91.00 271 SER A O 1
ATOM 2124 N N . ALA A 1 272 ? -61.148 -7.972 73.787 1.00 92.00 272 ALA A N 1
ATOM 2125 C CA . ALA A 1 272 ? -61.736 -6.707 7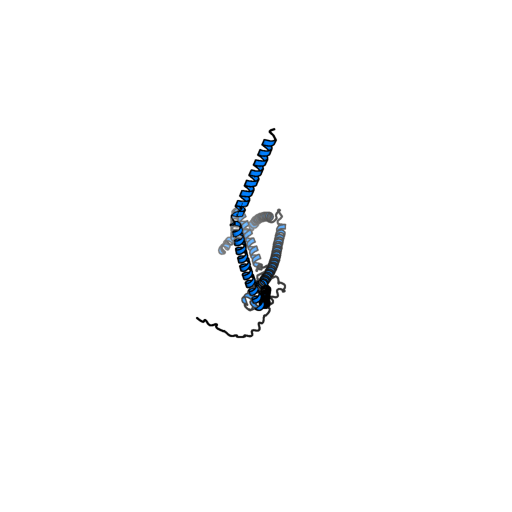3.342 1.00 92.00 272 ALA A CA 1
ATOM 2126 C C . ALA A 1 272 ? -62.658 -6.886 72.122 1.00 92.00 272 ALA A C 1
ATOM 2128 O O . ALA A 1 272 ? -63.699 -6.244 72.014 1.00 92.00 272 ALA A O 1
ATOM 2129 N N . LEU A 1 273 ? -62.312 -7.792 71.203 1.00 95.06 273 LEU A N 1
ATOM 2130 C CA . LEU A 1 273 ? -63.170 -8.123 70.070 1.00 95.06 273 LEU A CA 1
ATOM 2131 C C . LEU A 1 273 ? -64.451 -8.838 70.515 1.00 95.06 273 LEU A C 1
ATOM 2133 O O . LEU A 1 273 ? -65.514 -8.550 69.967 1.00 95.06 273 LEU A O 1
ATOM 2137 N N . SER A 1 274 ? -64.374 -9.772 71.472 1.00 93.12 274 SER A N 1
ATOM 2138 C CA . SER A 1 274 ? -65.577 -10.408 72.020 1.00 93.12 274 SER A CA 1
ATOM 2139 C C . SER A 1 274 ? -66.456 -9.400 72.749 1.00 93.12 274 SER A C 1
ATOM 2141 O O . SER A 1 274 ? -67.639 -9.341 72.445 1.00 93.12 274 SER A O 1
ATOM 2143 N N . THR A 1 275 ? -65.893 -8.522 73.587 1.00 93.75 275 THR A N 1
ATOM 2144 C CA . THR A 1 275 ? -66.696 -7.506 74.284 1.00 93.75 275 THR A CA 1
ATOM 2145 C C . THR A 1 275 ? -67.332 -6.520 73.310 1.00 93.75 275 THR A C 1
ATOM 2147 O O . THR A 1 275 ? -68.506 -6.206 73.454 1.00 93.75 275 THR A O 1
ATOM 2150 N N . MET A 1 276 ? -66.621 -6.088 72.262 1.00 93.50 276 MET A N 1
ATOM 2151 C CA . MET A 1 276 ? -67.214 -5.256 71.210 1.00 93.50 276 MET A CA 1
ATOM 2152 C C . MET A 1 276 ? -68.345 -5.967 70.460 1.00 93.50 276 MET A C 1
ATOM 2154 O O . MET A 1 276 ? -69.336 -5.326 70.108 1.00 93.50 276 MET A O 1
ATOM 2158 N N . LYS A 1 277 ? -68.221 -7.275 70.199 1.00 95.31 277 LYS A N 1
ATOM 2159 C CA . LYS A 1 277 ? -69.305 -8.061 69.592 1.00 95.31 277 LYS A CA 1
ATOM 2160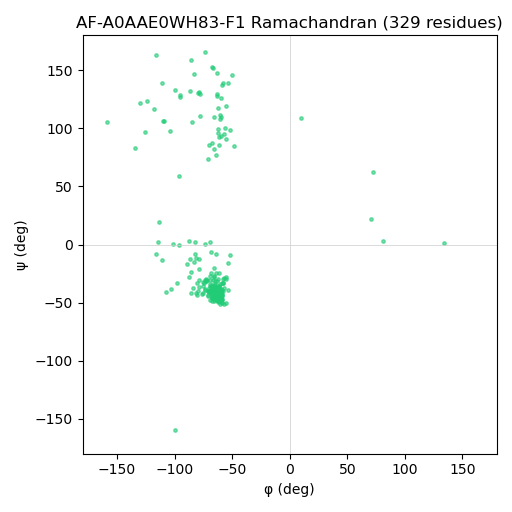 C C . LYS A 1 277 ? -70.507 -8.145 70.523 1.00 95.31 277 LYS A C 1
ATOM 2162 O O . LYS A 1 277 ? -71.617 -7.902 70.058 1.00 95.31 277 LYS A O 1
ATOM 2167 N N . ASP A 1 278 ? -70.275 -8.415 71.801 1.00 94.38 278 ASP A N 1
ATOM 2168 C CA . ASP A 1 278 ? -71.322 -8.516 72.813 1.00 94.38 278 ASP A CA 1
ATOM 2169 C C . ASP A 1 278 ? -72.050 -7.173 72.964 1.00 94.38 278 ASP A C 1
ATOM 2171 O O . ASP A 1 278 ? -73.271 -7.110 72.822 1.00 94.38 278 ASP A O 1
ATOM 2175 N N . SER A 1 279 ? -71.312 -6.065 73.102 1.00 93.00 279 SER A N 1
ATOM 2176 C CA . SER A 1 279 ? -71.882 -4.713 73.126 1.00 93.00 279 SER A CA 1
ATOM 2177 C C . SER A 1 279 ? -72.629 -4.370 71.836 1.00 93.00 279 SER A C 1
ATOM 2179 O O . SER A 1 279 ? -73.682 -3.745 71.886 1.00 93.00 279 SER A O 1
ATOM 2181 N N . HIS A 1 280 ? -72.139 -4.788 70.665 1.00 95.00 280 HIS A N 1
ATOM 2182 C CA . HIS A 1 280 ? -72.868 -4.580 69.413 1.00 95.00 280 HIS A CA 1
ATOM 2183 C C . HIS A 1 280 ? -74.179 -5.379 69.377 1.00 95.00 280 HIS A C 1
ATOM 2185 O O . HIS A 1 280 ? -75.196 -4.863 68.911 1.00 95.00 280 HIS A O 1
ATOM 2191 N N . THR A 1 281 ? -74.184 -6.628 69.853 1.00 93.38 281 THR A N 1
ATOM 2192 C CA . THR A 1 281 ? -75.418 -7.422 69.947 1.00 93.38 281 THR A CA 1
ATOM 2193 C C . THR A 1 281 ? -76.404 -6.839 70.951 1.00 93.38 281 THR A C 1
ATOM 2195 O O . THR A 1 281 ? -77.598 -6.823 70.664 1.00 93.38 281 THR A O 1
ATOM 2198 N N . ASP A 1 282 ? -75.910 -6.292 72.059 1.00 94.44 282 ASP A N 1
ATOM 2199 C CA . ASP A 1 282 ? -76.706 -5.630 73.090 1.00 94.44 282 ASP A CA 1
ATOM 2200 C C . ASP A 1 282 ? -77.335 -4.330 72.571 1.00 94.44 282 ASP A C 1
ATOM 2202 O O . ASP A 1 282 ? -78.551 -4.161 72.597 1.00 94.44 282 ASP A O 1
ATOM 2206 N N . VAL A 1 283 ? -76.542 -3.463 71.930 1.00 94.75 283 VAL A N 1
ATOM 2207 C CA . VAL A 1 283 ? -77.055 -2.258 71.256 1.00 94.75 283 VAL A CA 1
ATOM 2208 C C . VAL A 1 283 ? -78.063 -2.624 70.167 1.00 94.75 283 VAL A C 1
ATOM 2210 O O . VAL A 1 283 ? -79.075 -1.946 70.012 1.00 94.75 283 VAL A O 1
ATOM 2213 N N . ARG A 1 284 ? -77.837 -3.706 69.412 1.00 95.56 284 ARG A N 1
ATOM 2214 C CA . ARG A 1 284 ? -78.810 -4.202 68.426 1.00 95.56 284 ARG A CA 1
ATOM 2215 C C . ARG A 1 284 ? -80.097 -4.694 69.075 1.00 95.56 284 ARG A C 1
ATOM 2217 O O . ARG A 1 284 ? -81.161 -4.493 68.493 1.00 95.56 284 ARG A O 1
ATOM 2224 N N . PHE A 1 285 ? -80.012 -5.342 70.231 1.00 92.75 285 PHE A N 1
ATOM 2225 C CA . PHE A 1 285 ? -81.177 -5.765 70.996 1.00 92.75 285 PHE A CA 1
ATOM 2226 C C . PHE A 1 285 ? -81.958 -4.550 71.509 1.00 92.75 285 PHE A C 1
ATOM 2228 O O . PHE A 1 285 ? -83.151 -4.446 71.236 1.00 92.75 285 PHE A O 1
ATOM 2235 N N . HIS A 1 286 ? -81.281 -3.579 72.122 1.00 94.25 286 HIS A N 1
ATOM 2236 C CA . HIS A 1 286 ? -81.894 -2.328 72.566 1.00 94.25 286 HIS A CA 1
ATOM 2237 C C . HIS A 1 286 ? -82.477 -1.505 71.419 1.00 94.25 286 HIS A C 1
ATOM 2239 O O . HIS A 1 286 ? -83.534 -0.903 71.579 1.00 94.25 286 HIS A O 1
ATOM 2245 N N . LEU A 1 287 ? -81.837 -1.501 70.247 1.00 94.12 287 LEU A N 1
ATOM 2246 C CA . LEU A 1 287 ? -82.392 -0.866 69.056 1.00 94.12 287 LEU A CA 1
ATOM 2247 C C . LEU A 1 287 ? -83.712 -1.530 68.655 1.00 94.12 287 LEU A C 1
ATOM 2249 O O . LEU A 1 287 ? -84.687 -0.823 68.433 1.00 94.12 287 LEU A O 1
ATOM 2253 N N . ARG A 1 288 ? -83.769 -2.868 68.621 1.00 93.12 288 ARG A N 1
ATOM 2254 C CA . ARG A 1 288 ? -85.014 -3.599 68.333 1.00 93.12 288 ARG A CA 1
ATOM 2255 C C . ARG A 1 288 ? -86.090 -3.330 69.380 1.00 93.12 288 ARG A C 1
ATOM 2257 O O . ARG A 1 288 ? -87.237 -3.119 69.016 1.00 93.12 288 ARG A O 1
ATOM 2264 N N . GLU A 1 289 ? -85.731 -3.306 70.660 1.00 92.94 289 GLU A N 1
ATOM 2265 C CA . GLU A 1 289 ? -86.660 -3.005 71.754 1.00 92.94 289 GLU A CA 1
ATOM 2266 C C . GLU A 1 289 ? -87.194 -1.565 71.659 1.00 92.94 289 GLU A C 1
ATOM 2268 O O . GLU A 1 289 ? -88.386 -1.318 71.839 1.00 92.94 289 GLU A O 1
ATOM 2273 N N . ALA A 1 290 ? -86.332 -0.599 71.335 1.00 90.62 290 ALA A N 1
ATOM 2274 C CA . ALA A 1 290 ? -86.722 0.788 71.112 1.00 90.62 290 ALA A CA 1
ATOM 2275 C C . ALA A 1 290 ? -87.596 0.941 69.858 1.00 90.62 290 ALA A C 1
ATOM 2277 O O . ALA A 1 290 ? -88.589 1.665 69.900 1.00 90.62 290 ALA A O 1
ATOM 2278 N N . GLU A 1 291 ? -87.272 0.244 68.768 1.00 91.12 291 GLU A N 1
ATOM 2279 C CA . GLU A 1 291 ? -88.096 0.167 67.557 1.00 91.12 291 GLU A CA 1
ATOM 2280 C C . GLU A 1 291 ? -89.459 -0.465 67.849 1.00 91.12 291 GLU A C 1
ATOM 2282 O O . GLU A 1 291 ? -90.470 0.042 67.374 1.00 91.12 291 GLU A O 1
ATOM 2287 N N . GLU A 1 292 ? -89.518 -1.516 68.668 1.00 89.31 292 GLU A N 1
ATOM 2288 C CA . GLU A 1 292 ? -90.768 -2.147 69.087 1.00 89.31 292 GLU A CA 1
ATOM 2289 C C . GLU A 1 292 ? -91.593 -1.212 69.974 1.00 89.31 292 GLU A C 1
ATOM 2291 O O . GLU A 1 292 ? -92.787 -1.048 69.736 1.00 89.31 292 GLU A O 1
ATOM 2296 N N . ARG A 1 293 ? -90.977 -0.517 70.939 1.00 85.81 293 ARG A N 1
ATOM 2297 C CA . ARG A 1 293 ? -91.655 0.523 71.730 1.00 85.81 293 ARG A CA 1
ATOM 2298 C C . ARG A 1 293 ? -92.168 1.652 70.841 1.00 85.81 293 ARG A C 1
ATOM 2300 O O . ARG A 1 293 ? -93.315 2.062 70.988 1.00 85.81 293 ARG A O 1
ATOM 2307 N N . LEU A 1 294 ? -91.370 2.138 69.889 1.00 84.19 294 LEU A N 1
ATOM 2308 C CA . LEU A 1 294 ? -91.806 3.137 68.908 1.00 84.19 294 LEU A CA 1
ATOM 2309 C C . LEU A 1 294 ? -92.931 2.603 68.018 1.00 84.19 294 LEU A C 1
ATOM 2311 O O . LEU A 1 294 ? -93.864 3.342 67.711 1.00 84.19 294 LEU A O 1
ATOM 2315 N N . ALA A 1 295 ? -92.888 1.332 67.623 1.00 83.38 295 ALA A N 1
ATOM 2316 C CA . ALA A 1 295 ? -93.965 0.679 66.895 1.00 83.38 295 ALA A CA 1
ATOM 2317 C C . ALA A 1 295 ? -95.228 0.584 67.758 1.00 83.38 295 ALA A C 1
ATOM 2319 O O . ALA A 1 295 ? -96.306 0.889 67.261 1.00 83.38 295 ALA A O 1
ATOM 2320 N N . GLN A 1 296 ? -95.114 0.272 69.051 1.00 80.94 296 GLN A N 1
ATOM 2321 C CA . GLN A 1 296 ? -96.223 0.305 70.006 1.00 80.94 296 GLN A CA 1
ATOM 2322 C C . GLN A 1 296 ? -96.804 1.721 70.122 1.00 80.94 296 GLN A C 1
ATOM 2324 O O . GLN A 1 296 ? -98.007 1.882 69.938 1.00 80.94 296 GLN A O 1
ATOM 2329 N N . TYR A 1 297 ? -95.980 2.761 70.289 1.00 77.88 297 TYR A N 1
ATOM 2330 C CA . TYR A 1 297 ? -96.428 4.162 70.265 1.00 77.88 297 TYR A CA 1
ATOM 2331 C C . TYR A 1 297 ? -97.086 4.566 68.935 1.00 77.88 297 TYR A C 1
ATOM 2333 O O . TYR A 1 297 ? -98.102 5.255 68.936 1.00 77.88 297 TYR A O 1
ATOM 2341 N N . ASN A 1 298 ? -96.558 4.119 67.795 1.00 71.00 298 ASN A N 1
ATOM 2342 C CA . ASN A 1 298 ? -97.138 4.391 66.476 1.00 71.00 298 ASN A CA 1
ATOM 2343 C C . ASN A 1 298 ? -98.429 3.590 66.217 1.00 71.00 298 ASN A C 1
ATOM 2345 O O . ASN A 1 298 ? -99.317 4.056 65.502 1.00 71.00 298 ASN A O 1
ATOM 2349 N N . SER A 1 299 ? -98.529 2.387 66.786 1.00 65.62 299 SER A N 1
ATOM 2350 C CA . SER A 1 299 ? -99.691 1.491 66.725 1.00 65.62 299 SER A CA 1
ATOM 2351 C C . SER A 1 299 ? -100.761 1.835 67.759 1.00 65.62 299 SER A C 1
ATOM 2353 O O . SER A 1 299 ? -101.907 1.410 67.596 1.00 65.62 299 SER A O 1
ATOM 2355 N N . ALA A 1 300 ? -100.426 2.660 68.764 1.00 61.12 300 ALA A N 1
ATOM 2356 C CA . ALA A 1 300 ? -101.366 3.395 69.598 1.00 61.12 300 ALA A CA 1
ATOM 2357 C C . ALA A 1 300 ? -102.120 4.388 68.700 1.00 61.12 300 ALA A C 1
ATOM 2359 O O . ALA A 1 300 ? -101.885 5.595 68.645 1.00 61.12 300 ALA A O 1
ATOM 2360 N N . ARG A 1 301 ? -103.066 3.805 67.965 1.00 55.75 301 ARG A N 1
ATOM 2361 C CA . ARG A 1 301 ? -103.968 4.331 66.938 1.00 55.75 301 ARG A CA 1
ATOM 2362 C C . ARG A 1 301 ? -104.754 5.568 67.384 1.00 55.75 301 ARG A C 1
ATOM 2364 O O . ARG A 1 301 ? -105.373 6.228 66.558 1.00 55.75 301 ARG A O 1
ATOM 2371 N N . GLY A 1 302 ? -104.679 5.908 68.669 1.00 59.78 302 GLY A N 1
ATOM 2372 C CA . GLY A 1 302 ? -105.200 7.134 69.245 1.00 59.78 302 GLY A CA 1
ATOM 2373 C C . GLY A 1 302 ? -104.479 8.393 68.770 1.00 59.78 302 GLY A C 1
ATOM 2374 O O . GLY A 1 302 ? -105.157 9.376 68.544 1.00 59.78 302 GLY A O 1
ATOM 2375 N N . MET A 1 303 ? -103.157 8.414 68.547 1.00 60.03 303 MET A N 1
ATOM 2376 C CA . MET A 1 303 ? -102.477 9.706 68.325 1.00 60.03 303 MET A CA 1
ATOM 2377 C C . MET A 1 303 ? -102.723 10.296 66.925 1.00 60.03 303 MET A C 1
ATOM 2379 O O . MET A 1 303 ? -103.024 11.478 66.803 1.00 60.03 303 MET A O 1
ATOM 2383 N N . LYS A 1 304 ? -102.691 9.480 65.860 1.00 65.75 304 LYS A N 1
ATOM 2384 C CA . LYS A 1 304 ? -103.038 9.949 64.500 1.00 65.75 304 LYS A CA 1
ATOM 2385 C C . LYS A 1 304 ? -104.523 10.308 64.365 1.00 65.75 304 LYS A C 1
ATOM 2387 O O . LYS A 1 304 ? -104.838 11.280 63.685 1.00 65.75 304 LYS A O 1
ATOM 2392 N N . ASN A 1 305 ? -105.414 9.561 65.024 1.00 67.12 305 ASN A N 1
ATOM 2393 C CA . ASN A 1 305 ? -106.844 9.873 65.042 1.00 67.12 305 ASN A CA 1
ATOM 2394 C C . ASN A 1 305 ? -107.138 11.120 65.884 1.00 67.12 305 ASN A C 1
ATOM 2396 O O . ASN A 1 305 ? -107.830 11.995 65.391 1.00 67.12 305 ASN A O 1
ATOM 2400 N N . MET A 1 306 ? -106.536 11.270 67.069 1.00 66.12 306 MET A N 1
ATOM 2401 C CA . MET A 1 306 ? -106.679 12.470 67.902 1.00 66.12 306 MET A CA 1
ATOM 2402 C C . MET A 1 306 ? -106.148 13.721 67.201 1.00 66.12 306 MET A C 1
ATOM 2404 O O . MET A 1 306 ? -106.779 14.765 67.275 1.00 66.12 306 MET A O 1
ATOM 2408 N N . VAL A 1 307 ? -105.024 13.640 66.480 1.00 74.62 307 VAL A N 1
ATOM 2409 C CA . VAL A 1 307 ? -104.518 14.784 65.699 1.00 74.62 307 VAL A CA 1
ATOM 2410 C C . VAL A 1 307 ? -105.475 15.141 64.558 1.00 74.62 307 VAL A C 1
ATOM 2412 O O . VAL A 1 307 ? -105.694 16.322 64.295 1.00 74.62 307 VAL A O 1
ATOM 2415 N N . LYS A 1 308 ? -106.075 14.143 63.897 1.00 77.56 308 LYS A N 1
ATOM 2416 C CA . LYS A 1 308 ? -107.072 14.374 62.846 1.00 77.56 308 LYS A CA 1
ATOM 2417 C C . LYS A 1 308 ? -108.367 14.971 63.411 1.00 77.56 308 LYS A C 1
ATOM 2419 O O . LYS A 1 308 ? -108.839 15.970 62.882 1.00 77.56 308 LYS A O 1
ATOM 2424 N N . GLU A 1 309 ? -108.878 14.420 64.508 1.00 77.44 309 GLU A N 1
ATOM 2425 C CA . GLU A 1 309 ? -110.047 14.935 65.229 1.00 77.44 309 GLU A CA 1
ATOM 2426 C C . GLU A 1 309 ? -109.803 16.365 65.727 1.00 77.44 309 GLU A C 1
ATOM 2428 O O . GLU A 1 309 ? -110.654 17.226 65.548 1.00 77.44 309 GLU A O 1
ATOM 2433 N N . TYR A 1 310 ? -108.616 16.666 66.263 1.00 81.38 310 TYR A N 1
ATOM 2434 C CA . TYR A 1 310 ? -108.252 18.015 66.704 1.00 81.38 310 TYR A CA 1
ATOM 2435 C C . TYR A 1 310 ? -108.163 19.012 65.537 1.00 81.38 310 TYR A C 1
ATOM 2437 O O . TYR A 1 310 ? -108.596 20.158 65.661 1.00 81.38 310 TYR A O 1
ATOM 2445 N N . ALA A 1 311 ? -107.645 18.582 64.380 1.00 83.19 311 ALA A N 1
ATOM 2446 C CA . ALA A 1 311 ? -107.613 19.399 63.168 1.00 83.19 311 ALA A CA 1
ATOM 2447 C C . ALA A 1 311 ? -109.022 19.673 62.607 1.00 83.19 311 ALA A C 1
ATOM 2449 O O . ALA A 1 311 ? -109.298 20.792 62.174 1.00 83.19 311 ALA A O 1
ATOM 2450 N N . GLU A 1 312 ? -109.917 18.682 62.645 1.00 86.31 312 GLU A N 1
ATOM 2451 C CA . GLU A 1 312 ? -111.330 18.844 62.276 1.00 86.31 312 GLU A CA 1
ATOM 2452 C C . GLU A 1 312 ? -112.044 19.809 63.236 1.00 86.31 312 GLU A C 1
ATOM 2454 O O . GLU A 1 312 ? -112.720 20.735 62.787 1.00 86.31 312 GLU A O 1
ATOM 2459 N N . LEU A 1 313 ? -111.811 19.684 64.546 1.00 87.12 313 LEU A N 1
ATOM 2460 C CA . LEU A 1 313 ? -112.375 20.575 65.567 1.00 87.12 313 LEU A CA 1
ATOM 2461 C C . LEU A 1 313 ? -111.910 22.033 65.398 1.00 87.12 313 LEU A C 1
ATOM 2463 O O . LEU A 1 313 ? -112.708 22.960 65.550 1.00 87.12 313 LEU A O 1
ATOM 2467 N N . LEU A 1 314 ? -110.641 22.245 65.030 1.00 86.25 314 LEU A N 1
ATOM 2468 C CA . LEU A 1 314 ? -110.085 23.565 64.698 1.00 86.25 314 LEU A CA 1
ATOM 2469 C C . LEU A 1 314 ? -110.683 24.167 63.416 1.00 86.25 314 LEU A C 1
ATOM 2471 O O . LEU A 1 314 ? -110.859 25.382 63.316 1.00 86.25 314 LEU A O 1
ATOM 2475 N N . ALA A 1 315 ? -110.980 23.342 62.412 1.00 86.69 315 ALA A N 1
ATOM 2476 C CA . ALA A 1 315 ? -111.633 23.804 61.190 1.00 86.69 315 ALA A CA 1
ATOM 2477 C C . ALA A 1 315 ? -113.093 24.202 61.451 1.00 86.69 315 ALA A C 1
ATOM 2479 O O . ALA A 1 315 ? -113.558 25.217 60.928 1.00 86.69 315 ALA A O 1
ATOM 2480 N N . GLU A 1 316 ? -113.796 23.434 62.281 1.00 86.69 316 GLU A N 1
ATOM 2481 C CA . GLU A 1 316 ? -115.191 23.704 62.615 1.00 86.69 316 GLU A CA 1
ATOM 2482 C C . GLU A 1 316 ? -115.334 24.944 63.504 1.00 86.69 316 GLU A C 1
ATOM 2484 O O . GLU A 1 316 ? -116.180 25.793 63.237 1.00 86.69 316 GLU A O 1
ATOM 2489 N N . THR A 1 317 ? -114.440 25.138 64.479 1.00 87.00 317 THR A N 1
ATOM 2490 C CA . THR A 1 317 ? -114.389 26.390 65.260 1.00 87.00 317 THR A CA 1
ATOM 2491 C C . THR A 1 317 ? -114.154 27.611 64.373 1.00 87.00 317 THR A C 1
ATOM 2493 O O . THR A 1 317 ? -114.872 28.596 64.516 1.00 87.00 317 THR A O 1
ATOM 2496 N N . ARG A 1 318 ? -113.252 27.540 63.384 1.00 85.88 318 ARG A N 1
ATOM 2497 C CA . ARG A 1 318 ? -113.066 28.638 62.413 1.00 85.88 318 ARG A CA 1
ATOM 2498 C C . ARG A 1 318 ? -114.309 28.917 61.566 1.00 85.88 318 ARG A C 1
ATOM 2500 O O . ARG A 1 318 ? -114.586 30.077 61.267 1.00 85.88 318 ARG A O 1
ATOM 2507 N N . LYS A 1 319 ? -115.061 27.888 61.158 1.00 87.56 319 LYS A N 1
ATOM 2508 C CA . LYS A 1 319 ? -116.334 28.083 60.441 1.00 87.56 319 LYS A CA 1
ATOM 2509 C C . LYS A 1 319 ? -117.379 28.744 61.326 1.00 87.56 319 LYS A C 1
ATOM 2511 O O . LYS A 1 319 ? -118.017 29.691 60.880 1.00 87.56 319 LYS A O 1
ATOM 2516 N N . VAL A 1 320 ? -117.527 28.275 62.563 1.00 84.81 320 VAL A N 1
ATOM 2517 C CA . VAL A 1 320 ? -118.459 28.855 63.537 1.00 84.81 320 VAL A CA 1
ATOM 2518 C C . VAL A 1 320 ? -118.096 30.314 63.814 1.00 84.81 320 VAL A C 1
ATOM 2520 O O . VAL A 1 320 ? -118.975 31.168 63.805 1.00 84.81 320 VAL A O 1
ATOM 2523 N N . GLU A 1 321 ? -116.813 30.641 63.974 1.00 84.69 321 GLU A N 1
ATOM 2524 C CA . GLU A 1 321 ? -116.354 32.029 64.110 1.00 84.69 321 GLU A CA 1
ATOM 2525 C C . GLU A 1 321 ? -116.682 32.875 62.871 1.00 84.69 321 GLU A C 1
ATOM 2527 O O . GLU A 1 321 ? -117.171 33.999 63.007 1.00 84.69 321 GLU A O 1
ATOM 2532 N N . ALA A 1 322 ? -116.480 32.340 61.662 1.00 83.00 322 ALA A N 1
ATOM 2533 C CA . ALA A 1 322 ? -116.840 33.023 60.420 1.00 83.00 322 ALA A CA 1
ATOM 2534 C C . ALA A 1 322 ? -118.362 33.224 60.277 1.00 83.00 322 ALA A C 1
ATOM 2536 O O . ALA A 1 322 ? -118.810 34.266 59.795 1.00 83.00 322 ALA A O 1
ATOM 2537 N N . GLU A 1 323 ? -119.173 32.263 60.718 1.00 82.06 323 GLU A N 1
ATOM 2538 C CA . GLU A 1 323 ? -120.632 32.348 60.675 1.00 82.06 323 GLU A CA 1
ATOM 2539 C C . GLU A 1 323 ? -121.186 33.310 61.735 1.00 82.06 323 GLU A C 1
ATOM 2541 O O . GLU A 1 323 ? -122.063 34.119 61.426 1.00 82.06 323 GLU A O 1
ATOM 2546 N N . ILE A 1 324 ? -120.606 33.325 62.941 1.00 78.50 324 ILE A N 1
ATOM 2547 C CA . ILE A 1 324 ? -120.882 34.342 63.965 1.00 78.50 324 ILE A CA 1
ATOM 2548 C C . ILE A 1 324 ? -120.513 35.731 63.439 1.00 78.50 324 ILE A C 1
ATOM 2550 O O . ILE A 1 324 ? -121.302 36.662 63.592 1.00 78.50 324 ILE A O 1
ATOM 2554 N N . ALA A 1 325 ? -119.359 35.886 62.782 1.00 78.06 325 ALA A N 1
ATOM 2555 C CA . ALA A 1 325 ? -118.968 37.155 62.170 1.00 78.06 325 ALA A CA 1
ATOM 2556 C C . ALA A 1 325 ? -119.965 37.596 61.084 1.00 78.06 325 ALA A C 1
ATOM 2558 O O . ALA A 1 325 ? -120.337 38.769 61.031 1.00 78.06 325 ALA A O 1
ATOM 2559 N N . ARG A 1 326 ? -120.471 36.657 60.270 1.00 77.62 326 ARG A N 1
ATOM 2560 C CA . ARG A 1 326 ? -121.501 36.938 59.259 1.00 77.62 326 ARG A CA 1
ATOM 2561 C C . ARG A 1 326 ? -122.832 37.366 59.883 1.00 77.62 326 ARG A C 1
ATOM 2563 O O . ARG A 1 326 ? -123.463 38.285 59.375 1.00 77.62 326 ARG A O 1
ATOM 2570 N N . LEU A 1 327 ? -123.250 36.735 60.981 1.00 74.81 327 LEU A N 1
ATOM 2571 C CA . LEU A 1 327 ? -124.493 37.079 61.682 1.00 74.81 327 LEU A CA 1
ATOM 2572 C C . LEU A 1 327 ? -124.392 38.410 62.442 1.00 74.81 327 LEU A C 1
ATOM 2574 O O . LEU A 1 327 ? -125.378 39.134 62.530 1.00 74.81 327 LEU A O 1
ATOM 2578 N N . LYS A 1 328 ? -123.206 38.771 62.948 1.00 65.56 328 LYS A N 1
ATOM 2579 C CA . LYS A 1 328 ? -122.982 40.047 63.651 1.00 65.56 328 LYS A CA 1
ATOM 2580 C C . LYS A 1 328 ? -122.830 41.254 62.722 1.00 65.56 328 LYS A C 1
ATOM 2582 O O . LYS A 1 328 ? -123.022 42.373 63.177 1.00 65.56 328 LYS A O 1
ATOM 2587 N N . GLY A 1 329 ? -122.489 41.040 61.451 1.00 63.44 329 GLY A N 1
ATOM 2588 C CA . GLY A 1 329 ? -122.414 42.099 60.437 1.00 63.44 329 GLY A CA 1
ATOM 2589 C C . GLY A 1 329 ? -123.737 42.393 59.718 1.00 63.44 329 GLY A C 1
ATOM 2590 O O . GLY A 1 329 ? -123.736 43.186 58.782 1.00 63.44 329 GLY A O 1
ATOM 2591 N N . GLY A 1 330 ? -124.834 41.728 60.103 1.00 55.84 330 GLY A N 1
ATOM 2592 C CA . GLY A 1 330 ? -126.137 41.796 59.432 1.00 55.84 330 GLY A CA 1
ATOM 2593 C C . GLY A 1 330 ? -127.275 42.441 60.233 1.00 55.84 330 GLY A C 1
ATOM 2594 O O . GLY A 1 330 ? -128.430 42.193 59.895 1.00 55.84 330 GLY A O 1
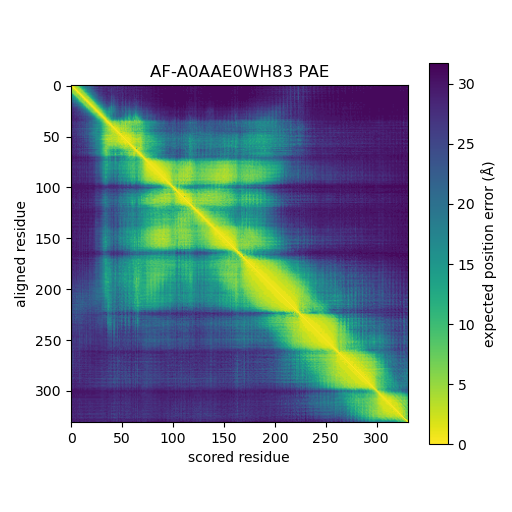ATOM 2595 N N . MET A 1 331 ? -126.980 43.229 61.275 1.00 44.34 331 MET A N 1
ATOM 2596 C CA . MET A 1 331 ? -127.953 44.116 61.937 1.00 44.34 331 MET A CA 1
ATOM 2597 C C . MET A 1 331 ? -127.550 45.575 61.796 1.00 44.34 331 MET A C 1
ATOM 2599 O O . MET A 1 331 ? -126.364 45.872 62.066 1.00 44.34 331 MET A O 1
#

Organism: NCBI:txid574656

Secondary structure (DSSP, 8-state):
--------------------------TTS-----SS----HHHHHH-HHHHHHHHHIIIIIB-TTSPBP---HHHHHHHHHHHHHHHHHHHHHHHHHH-TTS-HHHHHHHHHHHHHHHT-S-TTTHHHHHHHHTTHHHHHHHHHHHHHHHHHHHHHHHHHHHSTT---GGGHHHHHHHHHHHHHHHHHHHHHHHHHHHHHHHHHHHHHHHHHHHHHHHHIIIIISHHHHHHHHHHHHHHHHHHHHHHHHHHHHHHHHHHHS-HHHHHHHHHHHHHHHHHHHHHHHHHHHHHHHHHHHHH-THHHHHHHHHHHHHHHHHHHHHHHHHHHT--

Foldseek 3Di:
DDDDDDDDDDDDDDPDPPPPPPPPPPPVDPPPLAPDPDDDPVVCVVDVVVVVVVCCCRPPAADSLRHGDPPDPPVVVVVVVLVVLVVLLVLLVCCLVPPPPDDPLVSVLSVLSSCVSVVVDDPVCVVVNVVVVVCCVVCVVVSVVSSVVVVLVVLQVVQVVLDVPRDDSVCVVVSVVVVVVVVVVVSVVVVVVVVVVVVVVVVVVVVVVVVVVVVVVVCCCCVVHDVVVVVVVVVVVVVVVVVVVVVVVVVVVVVVCCVVPDVVVVVVVVVVVVVVVVVVVVVVVVVVVVVVVVVVVVVPVCPVVVVVVVVVVVVVVVVVVVVVVVVVVPD

Sequence (331 aa):
MPKFTRKNYLTQSIDLHEQTSEHHCDWSRPIKNTMLPPVPSDILTLNPKFSVLYQDLSHNRLQQDGTSKPDNKDLHKARTEAYKRETVRRNLQDIVYRGEALPDELRDLGLLIAATLGGEVAPDDLSIVEGELARLPCYSTDIAALLSKQFAESASRLSAVAIVGGGSHEVWPHSVAKLGSDVVSQHQYLRRSRSVLVDAAQELQDIHRQVLEVSVRVLEQVIHGAVARHGKATADHLAILANGISKKVDMHHAQLTQHIYTAEIQSAIRSALSTMKDSHTDVRFHLREAEERLAQYNSARGMKNMVKEYAELLAETRKVEAEIARLKGGM

InterPro domains:
  IPR029327 HAUS augmin-like complex subunit 4 [PF14735] (175-318)